Protein AF-A0A536RY30-F1 (afdb_monomer_lite)

Structure (mmCIF, N/CA/C/O backbone):
data_AF-A0A536RY30-F1
#
_entry.id   AF-A0A536RY30-F1
#
loop_
_atom_site.group_PDB
_atom_site.id
_atom_site.type_symbol
_atom_site.label_atom_id
_atom_site.label_alt_id
_atom_site.label_comp_id
_atom_site.label_asym_id
_atom_site.label_entity_id
_atom_site.label_seq_id
_atom_site.pdbx_PDB_ins_code
_atom_site.Cartn_x
_atom_site.Cartn_y
_atom_site.Cartn_z
_atom_site.occupancy
_atom_site.B_iso_or_equiv
_atom_site.auth_seq_id
_atom_site.auth_comp_id
_atom_site.auth_asym_id
_atom_site.auth_atom_id
_atom_site.pdbx_PDB_model_num
ATOM 1 N N . MET A 1 1 ? -38.103 5.927 -35.170 1.00 35.41 1 MET A N 1
ATOM 2 C CA . MET A 1 1 ? -36.719 5.495 -35.445 1.00 35.41 1 MET A CA 1
ATOM 3 C C . MET A 1 1 ? -35.811 6.484 -34.731 1.00 35.41 1 MET A C 1
ATOM 5 O O . MET A 1 1 ? -35.672 7.605 -35.192 1.00 35.41 1 MET A O 1
ATOM 9 N N . VAL A 1 2 ? -35.350 6.133 -33.531 1.00 27.03 2 VAL A N 1
ATOM 10 C CA . VAL A 1 2 ? -34.453 6.967 -32.712 1.00 27.03 2 VAL A CA 1
ATOM 11 C C . VAL A 1 2 ? -33.081 6.300 -32.791 1.00 27.03 2 VAL A C 1
ATOM 13 O O . VAL A 1 2 ? -33.026 5.091 -32.560 1.00 27.03 2 VAL A O 1
ATOM 16 N N . PRO A 1 3 ? -32.003 7.003 -33.173 1.00 28.59 3 PRO A N 1
ATOM 17 C CA . PRO A 1 3 ? -30.693 6.379 -33.248 1.00 28.59 3 PRO A CA 1
ATOM 18 C C . PRO A 1 3 ? -30.208 6.061 -31.830 1.00 28.59 3 PRO A C 1
ATOM 20 O O . PRO A 1 3 ? -30.266 6.905 -30.936 1.00 28.59 3 PRO A O 1
ATOM 23 N N . SER A 1 4 ? -29.758 4.825 -31.618 1.00 24.53 4 SER A N 1
ATOM 24 C CA . SER A 1 4 ? -29.080 4.420 -30.387 1.00 24.53 4 SER A CA 1
ATOM 25 C C . SER A 1 4 ? -27.751 5.178 -30.249 1.00 24.53 4 SER A C 1
ATOM 27 O O . SER A 1 4 ? -27.041 5.322 -31.247 1.00 24.53 4 SER A O 1
ATOM 29 N N . PRO A 1 5 ? -27.383 5.657 -29.047 1.00 23.05 5 PRO A N 1
ATOM 30 C CA . PRO A 1 5 ? -26.076 6.266 -28.825 1.00 23.05 5 PRO A CA 1
ATOM 31 C C . PRO A 1 5 ? -24.966 5.200 -28.908 1.00 23.05 5 PRO A C 1
ATOM 33 O O . PRO A 1 5 ? -25.238 4.014 -28.688 1.00 23.05 5 PRO A O 1
ATOM 36 N N . PRO A 1 6 ?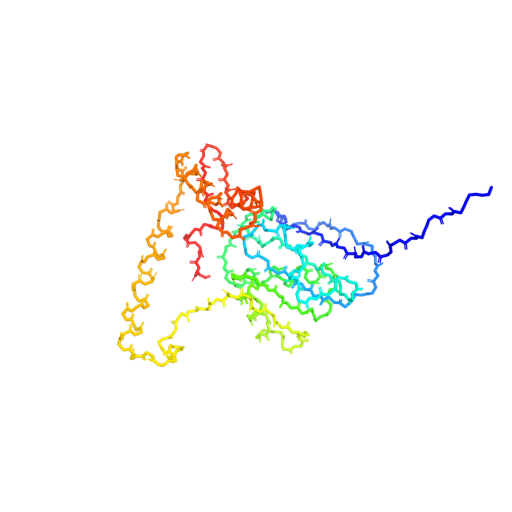 -23.718 5.586 -29.232 1.00 24.05 6 PRO A N 1
ATOM 37 C CA . PRO A 1 6 ? -22.626 4.637 -29.383 1.00 24.05 6 PRO A CA 1
ATOM 38 C C . PRO A 1 6 ? -22.264 4.010 -28.031 1.00 24.05 6 PRO A C 1
ATOM 40 O O . PRO A 1 6 ? -22.154 4.693 -27.013 1.00 24.05 6 PRO A O 1
ATOM 43 N N . LEU A 1 7 ? -22.061 2.693 -28.039 1.00 22.50 7 LEU A N 1
ATOM 44 C CA . LEU A 1 7 ? -21.487 1.936 -26.930 1.00 22.50 7 LEU A CA 1
ATOM 45 C C . LEU A 1 7 ? -20.057 2.432 -26.674 1.00 22.50 7 LEU A C 1
ATOM 47 O O . LEU A 1 7 ? -19.144 2.144 -27.446 1.00 22.50 7 LEU A O 1
ATOM 51 N N . CYS A 1 8 ? -19.864 3.178 -25.587 1.00 21.17 8 CYS A N 1
ATOM 52 C CA . CYS A 1 8 ? -18.539 3.523 -25.086 1.00 21.17 8 CYS A CA 1
ATOM 53 C C . CYS A 1 8 ? -17.937 2.283 -24.401 1.00 21.17 8 CYS A C 1
ATOM 55 O O . CYS A 1 8 ? -18.296 1.931 -23.277 1.00 21.17 8 CYS A O 1
ATOM 57 N N . LEU A 1 9 ? -17.066 1.577 -25.124 1.00 32.75 9 LEU A N 1
ATOM 58 C CA . LEU A 1 9 ? -16.216 0.502 -24.615 1.00 32.75 9 LEU A CA 1
ATOM 59 C C . LEU A 1 9 ? -15.082 1.120 -23.791 1.00 32.75 9 LEU A C 1
ATOM 61 O O . LEU A 1 9 ? -14.020 1.413 -24.331 1.00 32.75 9 LEU A O 1
ATOM 65 N N . THR A 1 10 ? -15.278 1.325 -22.491 1.00 30.08 10 THR A N 1
ATOM 66 C CA . THR A 1 10 ? -14.187 1.784 -21.622 1.00 30.08 10 THR A CA 1
ATOM 67 C C . THR A 1 10 ? -14.087 0.922 -20.367 1.00 30.08 10 THR A C 1
ATOM 69 O O . THR A 1 10 ? -14.939 0.983 -19.487 1.00 30.08 10 THR A O 1
ATOM 72 N N . THR A 1 11 ? -13.002 0.136 -20.337 1.00 36.28 11 THR A N 1
ATOM 73 C CA . THR A 1 11 ? -12.294 -0.431 -19.173 1.00 36.28 11 THR A CA 1
ATOM 74 C C . THR A 1 11 ? -12.998 -1.548 -18.384 1.00 36.28 11 THR A C 1
ATOM 76 O O . THR A 1 11 ? -13.874 -1.301 -17.559 1.00 36.28 11 THR A O 1
ATOM 79 N N . ARG A 1 12 ? -12.558 -2.805 -18.580 1.00 41.41 12 ARG A N 1
ATOM 80 C CA . ARG A 1 12 ? -12.881 -3.934 -17.683 1.00 41.41 12 ARG A CA 1
ATOM 81 C C . ARG A 1 12 ? -12.026 -3.827 -16.418 1.00 41.41 12 ARG A C 1
ATOM 83 O O . ARG A 1 12 ? -10.875 -4.245 -16.412 1.00 41.41 12 ARG A O 1
ATOM 90 N N . GLN A 1 13 ? -12.590 -3.238 -15.371 1.00 43.50 13 GLN A N 1
ATOM 91 C CA . GLN A 1 13 ? -11.981 -3.128 -14.048 1.00 43.50 13 GLN A CA 1
ATOM 92 C C . GLN A 1 13 ? -12.536 -4.228 -13.135 1.00 43.50 13 GLN A C 1
ATOM 94 O O . GLN A 1 13 ? -13.752 -4.348 -12.993 1.00 43.50 13 GLN A O 1
ATOM 99 N N . THR A 1 14 ? -11.657 -4.995 -12.482 1.00 45.16 14 THR A N 1
ATOM 100 C CA . THR A 1 14 ? -12.049 -6.022 -11.500 1.00 45.16 14 THR A CA 1
ATOM 101 C C . THR A 1 14 ? -11.438 -5.686 -10.140 1.00 45.16 14 THR A C 1
ATOM 103 O O . THR A 1 14 ? -10.233 -5.463 -10.040 1.00 45.16 14 THR A O 1
ATOM 106 N N . SER A 1 15 ? -12.264 -5.630 -9.090 1.00 39.41 15 SER A N 1
ATOM 107 C CA . SER A 1 15 ? -11.808 -5.500 -7.698 1.00 39.41 15 SER A CA 1
ATOM 108 C C . SER A 1 15 ? -11.987 -6.829 -6.973 1.00 39.41 15 SER A C 1
ATOM 110 O O . SER A 1 15 ? -13.075 -7.401 -7.027 1.00 39.41 15 SER A O 1
ATOM 112 N N . LEU A 1 16 ? -10.945 -7.282 -6.276 1.00 44.00 16 LEU A N 1
ATOM 113 C CA . LEU A 1 16 ? -10.949 -8.517 -5.489 1.00 44.00 16 LEU A CA 1
ATOM 114 C C . LEU A 1 16 ? -10.555 -8.252 -4.033 1.00 44.00 16 LEU A C 1
ATOM 116 O O . LEU A 1 16 ? -9.820 -7.309 -3.742 1.00 44.00 16 LEU A O 1
ATOM 120 N N . TRP A 1 17 ? -11.033 -9.118 -3.140 1.00 35.53 17 TRP A N 1
ATOM 121 C CA . TRP A 1 17 ? -10.727 -9.105 -1.709 1.00 35.53 17 TRP A CA 1
ATOM 122 C C . TRP A 1 17 ? -10.316 -10.515 -1.284 1.00 35.53 17 TRP A C 1
ATOM 124 O O . TRP A 1 17 ? -10.936 -11.484 -1.723 1.00 35.53 17 TRP A O 1
ATOM 134 N N . ILE A 1 18 ? -9.302 -10.630 -0.428 1.00 40.19 18 ILE A N 1
ATOM 135 C CA . ILE A 1 18 ? -8.854 -11.917 0.119 1.00 40.19 18 ILE A CA 1
ATOM 136 C C . ILE A 1 18 ? -9.691 -12.203 1.377 1.00 40.19 18 ILE A C 1
ATOM 138 O O . ILE A 1 18 ? -9.605 -11.417 2.320 1.00 40.19 18 ILE A O 1
ATOM 142 N N . PRO A 1 19 ? -10.540 -13.246 1.425 1.00 30.22 19 PRO A N 1
ATOM 143 C CA . PRO A 1 19 ? -11.371 -13.525 2.598 1.00 30.22 19 PRO A CA 1
ATOM 144 C C . PRO A 1 19 ? -10.546 -14.034 3.795 1.00 30.22 19 PRO A C 1
ATOM 146 O O . PRO A 1 19 ? -9.463 -14.585 3.632 1.00 30.22 19 PRO A O 1
ATOM 149 N N . THR A 1 20 ? -11.082 -13.861 5.009 1.00 34.62 20 THR A N 1
ATOM 150 C CA . THR A 1 20 ? -10.488 -14.303 6.291 1.00 34.62 20 THR A CA 1
ATOM 151 C C . THR A 1 20 ? -10.450 -15.821 6.480 1.00 34.62 20 THR A C 1
ATOM 153 O O . THR A 1 20 ? -9.712 -16.310 7.329 1.00 34.62 20 THR A O 1
ATOM 156 N N . GLU A 1 21 ? -11.238 -16.573 5.712 1.00 31.94 21 GLU A N 1
ATOM 157 C CA . GLU A 1 21 ? -11.270 -18.034 5.748 1.00 31.94 21 GLU A CA 1
ATOM 158 C C . GLU A 1 21 ? -10.766 -18.573 4.409 1.00 31.94 21 GLU A C 1
ATOM 160 O O . GLU A 1 21 ? -11.251 -18.181 3.347 1.00 31.94 21 GLU A O 1
ATOM 165 N N . TYR A 1 22 ? -9.782 -19.473 4.454 1.00 36.81 22 TYR A N 1
ATOM 166 C CA . TYR A 1 22 ? -9.249 -20.170 3.285 1.00 36.81 22 TYR A CA 1
ATOM 167 C C . TYR A 1 22 ? -10.306 -21.163 2.771 1.00 36.81 22 TYR A C 1
ATOM 169 O O . TYR A 1 22 ? -10.251 -22.359 3.040 1.00 36.81 22 TYR A O 1
ATOM 177 N N . SER A 1 23 ? -11.337 -20.667 2.091 1.00 25.06 23 SER A N 1
ATOM 178 C CA . SER A 1 23 ? -12.313 -21.493 1.383 1.00 25.06 23 SER A CA 1
ATOM 179 C C . SER A 1 23 ? -12.820 -20.781 0.121 1.00 25.06 23 SER A C 1
ATOM 181 O O . SER A 1 23 ? -13.522 -19.775 0.157 1.00 25.06 23 SER A O 1
ATOM 183 N N . SER A 1 24 ? -12.392 -21.324 -1.023 1.00 26.64 24 SER A N 1
ATOM 184 C CA . SER A 1 24 ? -12.917 -21.092 -2.381 1.00 26.64 24 SER A CA 1
ATOM 185 C C . SER A 1 24 ? -14.423 -21.436 -2.420 1.00 26.64 24 SER A C 1
ATOM 187 O O . SER A 1 24 ? -14.783 -22.409 -1.749 1.00 26.64 24 SER A O 1
ATOM 189 N N . PRO A 1 25 ? -15.314 -20.727 -3.165 1.00 32.22 25 PRO A N 1
ATOM 190 C CA . PRO A 1 25 ? -15.135 -20.419 -4.594 1.00 32.22 25 PRO A CA 1
ATOM 191 C C . PRO A 1 25 ? -15.653 -19.049 -5.091 1.00 32.22 25 PRO A C 1
ATOM 193 O O . PRO A 1 25 ? -16.713 -18.578 -4.688 1.00 32.22 25 PRO A O 1
ATOM 196 N N . TYR A 1 26 ? -14.979 -18.452 -6.083 1.00 33.78 26 TYR A N 1
ATOM 197 C CA . TYR A 1 26 ? -15.526 -17.327 -6.861 1.00 33.78 26 TYR A CA 1
ATOM 198 C C . TYR A 1 26 ? -15.517 -17.631 -8.366 1.00 33.78 26 TYR A C 1
ATOM 200 O O . TYR A 1 26 ? -14.593 -18.248 -8.890 1.00 33.78 26 TYR A O 1
ATOM 208 N N . THR A 1 27 ? -16.608 -17.244 -9.034 1.00 22.94 27 THR A N 1
ATOM 209 C CA . THR A 1 27 ? -16.957 -17.591 -10.423 1.00 22.94 27 THR A CA 1
ATOM 210 C C . THR A 1 27 ? -16.453 -16.521 -11.396 1.00 22.94 27 THR A C 1
ATOM 212 O O . THR A 1 27 ? -16.649 -15.331 -11.157 1.00 22.94 27 THR A O 1
ATOM 215 N N . THR A 1 28 ? -15.842 -16.935 -12.508 1.00 28.72 28 THR A N 1
ATOM 216 C CA . THR A 1 28 ? -15.343 -16.060 -13.581 1.00 28.72 28 THR A CA 1
ATOM 217 C C . THR A 1 28 ? -16.325 -15.954 -14.753 1.00 28.72 28 THR A C 1
ATOM 219 O O . THR A 1 28 ? -17.087 -16.872 -15.046 1.00 28.72 28 THR A O 1
ATOM 222 N N . SER A 1 29 ? -16.261 -14.836 -15.482 1.00 22.34 29 SER A N 1
ATOM 223 C CA . SER A 1 29 ? -16.743 -14.731 -16.864 1.00 22.34 29 SER A CA 1
ATOM 224 C C . SER A 1 29 ? -15.561 -14.349 -17.755 1.00 22.34 29 SER A C 1
ATOM 226 O O . SER A 1 29 ? -14.979 -13.273 -17.611 1.00 22.34 29 SER A O 1
ATOM 228 N N . ALA A 1 30 ? -15.221 -15.257 -18.667 1.00 27.12 30 ALA A N 1
ATOM 229 C CA . ALA A 1 30 ? -14.035 -15.254 -19.511 1.00 27.12 30 ALA A CA 1
ATOM 230 C C . ALA A 1 30 ? -13.936 -14.071 -20.496 1.00 27.12 30 ALA A C 1
ATOM 232 O O . ALA A 1 30 ? -14.909 -13.674 -21.135 1.00 27.12 30 ALA A O 1
ATOM 233 N N . ALA A 1 31 ? -12.713 -13.583 -20.705 1.00 22.88 31 ALA A N 1
ATOM 234 C CA . ALA A 1 31 ? -12.200 -13.135 -22.002 1.00 22.88 31 ALA A CA 1
ATOM 235 C C . ALA A 1 31 ? -10.670 -13.097 -21.913 1.00 22.88 31 ALA A C 1
ATOM 237 O O . ALA A 1 31 ? -10.153 -12.643 -20.907 1.00 22.88 31 ALA A O 1
ATOM 238 N N . ARG A 1 32 ? -9.967 -13.598 -22.937 1.00 25.69 32 ARG A N 1
ATOM 239 C CA . ARG A 1 32 ? -8.497 -13.726 -23.023 1.00 25.69 32 ARG A CA 1
ATOM 240 C C . ARG A 1 32 ? -7.778 -12.449 -22.547 1.00 25.69 32 ARG A C 1
ATOM 242 O O . ARG A 1 32 ? -8.081 -11.365 -23.035 1.00 25.69 32 ARG A O 1
ATOM 249 N N . VAL A 1 33 ? -6.848 -12.600 -21.600 1.00 27.53 33 VAL A N 1
ATOM 250 C CA . VAL A 1 33 ? -6.280 -11.511 -20.787 1.00 27.53 33 VAL A CA 1
ATOM 251 C C . VAL A 1 33 ? -4.765 -11.406 -20.968 1.00 27.53 33 VAL A C 1
ATOM 253 O O . VAL A 1 33 ? -4.049 -12.389 -20.801 1.00 27.53 33 VAL A O 1
ATOM 256 N N . GLN A 1 34 ? -4.274 -10.189 -21.204 1.00 24.11 34 GLN A N 1
ATOM 257 C CA . GLN A 1 34 ? -2.889 -9.790 -20.952 1.00 24.11 34 GLN A CA 1
ATOM 258 C C . GLN A 1 34 ? -2.930 -8.797 -19.779 1.00 24.11 34 GLN A C 1
ATOM 260 O O . GLN A 1 34 ? -3.608 -7.772 -19.864 1.00 24.11 34 GLN A O 1
ATOM 265 N N . ALA A 1 35 ? -2.334 -9.168 -18.642 1.00 27.92 35 ALA A N 1
ATOM 266 C CA . ALA A 1 35 ? -2.616 -8.540 -17.350 1.00 27.92 35 ALA A CA 1
ATOM 267 C C . ALA A 1 35 ? -1.460 -7.727 -16.773 1.00 27.92 35 ALA A C 1
ATOM 269 O O . ALA A 1 35 ? -0.299 -8.136 -16.833 1.00 27.92 35 ALA A O 1
ATOM 270 N N . SER A 1 36 ? -1.836 -6.626 -16.127 1.00 27.00 36 SER A N 1
ATOM 271 C CA . SER A 1 36 ? -0.984 -5.836 -15.245 1.00 27.00 36 SER A CA 1
ATOM 272 C C . SER A 1 36 ? -1.684 -5.744 -13.886 1.00 27.00 36 SER A C 1
ATOM 274 O O . SER A 1 36 ? -2.798 -5.223 -13.796 1.00 27.00 36 SER A O 1
ATOM 276 N N . SER A 1 37 ? -1.068 -6.264 -12.827 1.00 27.78 37 SER A N 1
ATOM 277 C CA . SER A 1 37 ? -1.611 -6.223 -11.465 1.00 27.78 37 SER A CA 1
ATOM 278 C C . SER A 1 37 ? -0.995 -5.067 -10.680 1.00 27.78 37 SER A C 1
ATOM 280 O O . SER A 1 37 ? 0.223 -4.898 -10.657 1.00 27.78 37 SER A O 1
ATOM 282 N N . PHE A 1 38 ? -1.840 -4.274 -10.024 1.00 29.33 38 PHE A N 1
ATOM 283 C CA . PHE A 1 38 ? -1.461 -3.164 -9.157 1.00 29.33 38 PHE A CA 1
ATOM 284 C C . PHE A 1 38 ? -1.645 -3.550 -7.688 1.00 29.33 38 PHE A C 1
ATOM 286 O O . PHE A 1 38 ? -2.732 -3.937 -7.262 1.00 29.33 38 PHE A O 1
ATOM 293 N N . CYS A 1 39 ? -0.579 -3.400 -6.912 1.00 29.27 39 CYS A N 1
ATOM 294 C CA . CYS A 1 39 ? -0.516 -3.665 -5.488 1.00 29.27 39 CYS A CA 1
ATOM 295 C C . CYS A 1 39 ? -0.382 -2.320 -4.759 1.00 29.27 39 CYS A C 1
ATOM 297 O O . CYS A 1 39 ? 0.656 -1.658 -4.825 1.00 29.27 39 CYS A O 1
ATOM 299 N N . THR A 1 40 ? -1.446 -1.855 -4.106 1.00 37.97 40 THR A N 1
ATOM 300 C CA . THR A 1 40 ? -1.406 -0.634 -3.286 1.00 37.97 40 THR A CA 1
ATOM 301 C C . THR A 1 40 ? -1.207 -0.988 -1.824 1.00 37.97 40 THR A C 1
ATOM 303 O O . THR A 1 40 ? -2.062 -1.611 -1.200 1.00 37.97 40 THR A O 1
ATOM 306 N N . ALA A 1 41 ? -0.104 -0.513 -1.252 1.00 30.38 41 ALA A N 1
ATOM 307 C CA . ALA A 1 41 ? -0.032 -0.284 0.179 1.00 30.38 41 ALA A CA 1
ATOM 308 C C . ALA A 1 41 ? -0.803 0.999 0.504 1.00 30.38 41 ALA A C 1
ATOM 310 O O . ALA A 1 41 ? -0.604 2.012 -0.166 1.00 30.38 41 ALA A O 1
ATOM 311 N N . TRP A 1 42 ? -1.658 0.926 1.528 1.00 26.97 42 TRP A N 1
ATOM 312 C CA . TRP A 1 42 ? -2.647 1.934 1.938 1.00 26.97 42 TRP A CA 1
ATOM 313 C C . TRP A 1 42 ? -3.856 2.072 0.998 1.00 26.97 42 TRP A C 1
ATOM 315 O O . TRP A 1 42 ? -3.901 2.945 0.143 1.00 26.97 42 TRP A O 1
ATOM 325 N N . GLY A 1 43 ? -4.849 1.199 1.211 1.00 29.02 43 GLY A N 1
ATOM 326 C CA . GLY A 1 43 ? -6.302 1.409 1.066 1.00 29.02 43 GLY A CA 1
ATOM 327 C C . GLY A 1 43 ? -6.863 2.362 0.002 1.00 29.02 43 GLY A C 1
ATOM 328 O O . GLY A 1 43 ? -7.882 2.995 0.265 1.00 29.02 43 GLY A O 1
ATOM 329 N N . ALA A 1 44 ? -6.270 2.479 -1.183 1.00 32.34 44 ALA A N 1
ATOM 330 C CA . ALA A 1 44 ? -6.666 3.486 -2.157 1.00 32.34 44 ALA A CA 1
ATOM 331 C C . ALA A 1 44 ? -7.369 2.869 -3.373 1.00 32.34 44 ALA A C 1
ATOM 333 O O . ALA A 1 44 ? -6.765 2.594 -4.406 1.00 32.34 44 ALA A O 1
ATOM 334 N N . ARG A 1 45 ? -8.706 2.815 -3.306 1.00 34.97 45 ARG A N 1
ATOM 335 C CA . ARG A 1 45 ? -9.570 2.812 -4.505 1.00 34.97 45 ARG A CA 1
ATOM 336 C C . ARG A 1 45 ? -9.362 4.054 -5.394 1.00 34.97 45 ARG A C 1
ATOM 338 O O . ARG A 1 45 ? -9.880 4.092 -6.502 1.00 34.97 45 ARG A O 1
ATOM 345 N N . SER A 1 46 ? -8.638 5.071 -4.924 1.00 36.44 46 SER A N 1
ATOM 346 C CA . SER A 1 46 ? -8.622 6.419 -5.499 1.00 36.44 46 SER A CA 1
ATOM 347 C C . SER A 1 46 ? -7.676 6.651 -6.675 1.00 36.44 46 SER A C 1
ATOM 349 O O . SER A 1 46 ? -7.716 7.738 -7.241 1.00 36.44 46 SER A O 1
ATOM 351 N N . TRP A 1 47 ? -6.825 5.689 -7.040 1.00 36.78 47 TRP A N 1
ATOM 352 C CA . TRP A 1 47 ? -5.925 5.839 -8.197 1.00 36.78 47 TRP A CA 1
ATOM 353 C C . TRP A 1 47 ? -6.497 5.251 -9.488 1.00 36.78 47 TRP A C 1
ATOM 355 O O . TRP A 1 47 ? -6.049 5.579 -10.585 1.00 36.78 47 TRP A O 1
ATOM 365 N N . ILE A 1 48 ? -7.521 4.402 -9.382 1.00 40.47 48 ILE A N 1
ATOM 366 C CA . ILE A 1 48 ? -8.185 3.812 -10.543 1.00 40.47 48 ILE A CA 1
ATOM 367 C C . ILE A 1 48 ? -9.222 4.824 -11.035 1.00 40.47 48 ILE A C 1
ATOM 369 O O . ILE A 1 48 ? -10.380 4.800 -10.629 1.00 40.47 48 ILE A O 1
ATOM 373 N N . GLY A 1 49 ? -8.749 5.784 -11.831 1.00 35.38 49 GLY A N 1
ATOM 374 C CA . GLY A 1 49 ? -9.534 6.909 -12.348 1.00 35.38 49 GLY A CA 1
ATOM 375 C C . GLY A 1 49 ? -8.802 8.254 -12.325 1.00 35.38 49 GLY A C 1
ATOM 376 O O . GLY A 1 49 ? -9.264 9.200 -12.958 1.00 35.38 49 GLY A O 1
ATOM 377 N N . SER A 1 50 ? -7.656 8.359 -11.646 1.00 38.69 50 SER A N 1
ATOM 378 C CA . SER A 1 50 ? -6.793 9.537 -11.736 1.00 38.69 50 SER A CA 1
ATOM 379 C C . SER A 1 50 ? -5.884 9.431 -12.962 1.00 38.69 50 SER A C 1
ATOM 381 O O . SER A 1 50 ? -5.369 8.362 -13.287 1.00 38.69 50 SER A O 1
ATOM 383 N N . SER A 1 51 ? -5.641 10.556 -13.634 1.00 35.28 51 SER A N 1
ATOM 384 C CA . SER A 1 51 ? -4.775 10.713 -14.819 1.00 35.28 51 SER A CA 1
ATOM 385 C C . SER A 1 51 ? -3.283 10.410 -14.580 1.00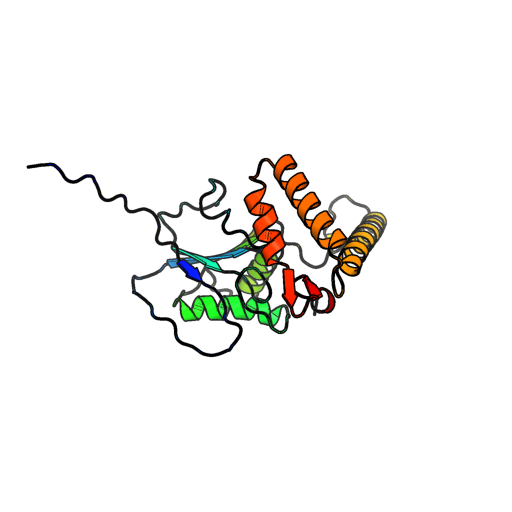 35.28 51 SER A C 1
ATOM 387 O O . SER A 1 51 ? -2.427 10.847 -15.340 1.00 35.28 51 SER A O 1
ATOM 389 N N . SER A 1 52 ? -2.961 9.714 -13.493 1.00 41.81 52 SER A N 1
ATOM 390 C CA . SER A 1 52 ? -1.622 9.447 -12.976 1.00 41.81 52 SER A CA 1
ATOM 391 C C . SER A 1 52 ? -1.196 7.982 -13.117 1.00 41.81 52 SER A C 1
ATOM 393 O O . SER A 1 52 ? -0.092 7.628 -12.704 1.00 41.81 52 SER A O 1
ATOM 395 N N . LEU A 1 53 ? -2.038 7.122 -13.704 1.00 46.38 53 LEU A N 1
ATOM 396 C CA . LEU A 1 53 ? -1.600 5.801 -14.147 1.00 46.38 53 LEU A CA 1
ATOM 397 C C . LEU A 1 53 ? -0.600 5.969 -15.305 1.00 46.38 53 LEU A C 1
ATOM 399 O O . LEU A 1 53 ? -0.909 6.675 -16.264 1.00 46.38 53 LEU A O 1
ATOM 403 N N . PRO A 1 54 ? 0.558 5.286 -15.287 1.00 43.53 54 PRO A N 1
ATOM 404 C CA . PRO A 1 54 ? 1.487 5.299 -16.419 1.00 43.53 54 PRO A CA 1
ATOM 405 C C . PRO A 1 54 ? 0.941 4.566 -17.659 1.00 43.53 54 PRO A C 1
ATOM 407 O O . PRO A 1 54 ? 1.619 4.513 -18.683 1.00 43.53 54 PRO A O 1
ATOM 410 N N . PHE A 1 55 ? -0.272 4.002 -17.586 1.00 48.44 55 PHE A N 1
ATOM 411 C CA . PHE A 1 55 ? -0.876 3.200 -18.645 1.00 48.44 55 PHE A CA 1
ATOM 412 C C . PHE A 1 55 ? -2.333 3.592 -18.892 1.00 48.44 55 PHE A C 1
ATOM 414 O O . PHE A 1 55 ? -3.104 3.804 -17.954 1.00 48.44 55 PHE A O 1
ATOM 421 N N . SER A 1 56 ? -2.714 3.633 -20.171 1.00 44.53 56 SER A N 1
ATOM 422 C CA . SER A 1 56 ? -4.106 3.785 -20.586 1.00 44.53 56 SER A CA 1
ATOM 423 C C . SER A 1 56 ? -4.883 2.504 -20.252 1.00 44.53 56 SER A C 1
ATOM 425 O O . SER A 1 56 ? -4.491 1.420 -20.704 1.00 44.53 56 SER A O 1
ATOM 427 N N . PRO A 1 57 ? -5.998 2.583 -19.503 1.00 49.56 57 PRO A N 1
ATOM 428 C CA . PRO A 1 57 ? -6.794 1.410 -19.150 1.00 49.56 57 PRO A CA 1
ATOM 429 C C . PRO A 1 57 ? -7.563 0.802 -20.345 1.00 49.56 57 PRO A C 1
ATOM 431 O O . PRO A 1 57 ? -8.240 -0.211 -20.183 1.00 49.56 57 PRO A O 1
ATOM 434 N N . GLY A 1 58 ? -7.457 1.387 -21.547 1.00 52.03 58 GLY A N 1
ATOM 435 C CA . GLY A 1 58 ? -7.980 0.810 -22.791 1.00 52.03 58 GLY A CA 1
ATOM 436 C C . GLY A 1 58 ? -7.170 -0.378 -23.331 1.00 52.03 58 GLY A C 1
ATOM 437 O O . GLY A 1 58 ? -7.752 -1.245 -23.976 1.00 52.03 58 GLY A O 1
ATOM 438 N N . ASP A 1 59 ? -5.873 -0.458 -23.009 1.00 65.19 59 ASP A N 1
ATOM 439 C CA . ASP A 1 59 ? -4.949 -1.448 -23.595 1.00 65.19 59 ASP A CA 1
ATOM 440 C C . ASP A 1 59 ? -4.521 -2.553 -22.614 1.00 65.19 59 ASP A C 1
ATOM 442 O O . ASP A 1 59 ? -3.874 -3.525 -23.002 1.00 65.19 59 ASP A O 1
ATOM 446 N N . HIS A 1 60 ? -4.874 -2.419 -21.333 1.00 66.81 60 HIS A N 1
ATOM 447 C CA . HIS A 1 60 ? -4.409 -3.305 -20.265 1.00 66.81 60 HIS A CA 1
ATOM 448 C C . HIS A 1 60 ? -5.577 -3.794 -19.410 1.00 66.81 60 HIS A C 1
ATOM 450 O O . HIS A 1 60 ? -6.432 -3.007 -19.002 1.00 66.81 60 HIS A O 1
ATOM 456 N N . HIS A 1 61 ? -5.586 -5.087 -19.070 1.00 72.62 61 HIS A N 1
ATOM 457 C CA . HIS A 1 61 ? -6.460 -5.581 -18.010 1.00 72.62 61 HIS A CA 1
ATOM 458 C C . HIS A 1 61 ? -5.813 -5.285 -16.657 1.00 72.62 61 HIS A C 1
ATOM 460 O O . HIS A 1 61 ? -4.820 -5.913 -16.281 1.00 72.62 61 HIS A O 1
ATOM 466 N N . VAL A 1 62 ? -6.373 -4.299 -15.957 1.00 76.25 62 VAL A N 1
ATOM 467 C CA . VAL A 1 62 ? -5.865 -3.825 -14.670 1.00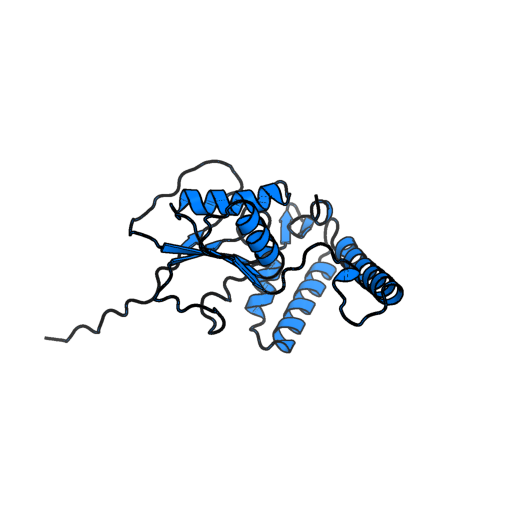 76.25 62 VAL A CA 1
ATOM 468 C C . VAL A 1 62 ? -6.602 -4.518 -13.533 1.00 76.25 62 VAL A C 1
ATOM 470 O O . VAL A 1 62 ? -7.822 -4.397 -13.395 1.00 76.25 62 VAL A O 1
ATOM 473 N N . VAL A 1 63 ? -5.835 -5.207 -12.691 1.00 79.56 63 VAL A N 1
ATOM 474 C CA . VAL A 1 63 ? -6.325 -5.840 -11.464 1.00 79.56 63 VAL A CA 1
ATOM 475 C C . VAL A 1 63 ? -5.785 -5.068 -10.274 1.00 79.56 63 VAL A C 1
ATOM 477 O O . VAL A 1 63 ? -4.577 -4.876 -10.163 1.00 79.56 63 VAL A O 1
ATOM 480 N N . ALA A 1 64 ? -6.672 -4.653 -9.374 1.00 79.69 64 ALA A N 1
ATOM 481 C CA . ALA A 1 64 ? -6.292 -4.053 -8.104 1.00 79.69 64 ALA A CA 1
ATOM 482 C C . ALA A 1 64 ? -6.976 -4.794 -6.959 1.00 79.69 64 ALA A C 1
ATOM 484 O O . ALA A 1 64 ? -8.170 -5.108 -7.024 1.00 79.69 64 ALA A O 1
ATOM 485 N N . PHE A 1 65 ? -6.208 -5.055 -5.912 1.00 77.69 65 PHE A N 1
ATOM 486 C CA . PHE A 1 65 ? -6.666 -5.772 -4.735 1.00 77.69 65 PHE A CA 1
ATOM 487 C C . PHE A 1 65 ? -6.008 -5.195 -3.486 1.00 77.69 65 PHE A C 1
ATOM 489 O O . PHE A 1 65 ? -4.917 -4.621 -3.542 1.00 77.69 65 PHE A O 1
ATOM 496 N N . ASP A 1 66 ? -6.693 -5.346 -2.357 1.00 80.38 66 ASP A N 1
ATOM 497 C CA . ASP A 1 66 ? -6.115 -5.031 -1.059 1.00 80.38 66 ASP A CA 1
ATOM 498 C C . ASP A 1 66 ? -5.261 -6.218 -0.596 1.00 80.38 66 ASP A C 1
ATOM 500 O O . ASP A 1 66 ? -5.697 -7.370 -0.662 1.00 80.38 66 ASP A O 1
ATOM 504 N N . LEU A 1 67 ? -4.051 -5.953 -0.107 1.00 82.81 67 LEU A N 1
ATOM 505 C CA . LEU A 1 67 ? -3.207 -6.979 0.512 1.00 82.81 67 LEU A CA 1
ATOM 506 C C . LEU A 1 67 ? -3.858 -7.541 1.779 1.00 82.81 67 LEU A C 1
ATOM 508 O O . LEU A 1 67 ? -4.653 -6.850 2.424 1.00 82.81 67 LEU A O 1
ATOM 512 N N . ARG A 1 68 ? -3.468 -8.753 2.200 1.00 86.06 68 ARG A N 1
ATOM 513 C CA . ARG A 1 68 ? -3.819 -9.243 3.543 1.00 86.06 68 ARG A CA 1
ATOM 514 C C . ARG A 1 68 ? -3.506 -8.186 4.604 1.00 86.06 68 ARG A C 1
ATOM 516 O O . ARG A 1 68 ? -2.537 -7.430 4.478 1.00 86.06 68 ARG A O 1
ATOM 523 N N . CYS A 1 69 ? -4.333 -8.119 5.640 1.00 82.94 69 CYS A N 1
ATOM 524 C CA . CYS A 1 69 ? -4.236 -7.127 6.712 1.00 82.94 69 CYS A CA 1
ATOM 525 C C . CYS A 1 69 ? -4.347 -5.662 6.246 1.00 82.94 69 CYS A C 1
ATOM 527 O O . CYS A 1 69 ? -3.961 -4.758 6.982 1.00 82.94 69 CYS A O 1
ATOM 529 N N . HIS A 1 70 ? -4.859 -5.402 5.042 1.00 81.69 70 HIS A N 1
ATOM 530 C CA . HIS A 1 70 ? -5.097 -4.056 4.532 1.00 81.69 70 HIS A CA 1
ATOM 531 C C . HIS A 1 70 ? -6.501 -3.953 3.950 1.00 81.69 70 HIS A C 1
ATOM 533 O O . HIS A 1 70 ? -7.071 -4.930 3.461 1.00 81.69 70 HIS A O 1
ATOM 539 N N . GLY A 1 71 ? -7.048 -2.736 3.951 1.00 79.31 71 GLY A N 1
ATOM 540 C CA . GLY A 1 71 ? -8.252 -2.459 3.185 1.00 79.31 71 GLY A CA 1
ATOM 541 C C . GLY A 1 71 ? -9.434 -3.333 3.619 1.00 79.31 71 GLY A C 1
ATOM 542 O O . GLY A 1 71 ? -9.732 -3.451 4.809 1.00 79.31 71 GLY A O 1
ATOM 543 N N . ARG A 1 72 ? -10.100 -3.961 2.649 1.00 80.25 72 ARG A N 1
ATOM 544 C CA . ARG A 1 72 ? -11.186 -4.927 2.883 1.00 80.25 72 ARG A CA 1
ATOM 545 C C . ARG A 1 72 ? -10.748 -6.388 2.802 1.00 80.25 72 ARG A C 1
ATOM 547 O O . ARG A 1 72 ? -11.591 -7.264 2.969 1.00 80.25 72 ARG A O 1
ATOM 554 N N . SER A 1 73 ? -9.475 -6.655 2.534 1.00 81.81 73 SER A N 1
ATOM 555 C CA . SER A 1 73 ? -8.945 -8.011 2.650 1.00 81.81 73 SER A CA 1
ATOM 556 C C . SER A 1 73 ? -8.865 -8.412 4.120 1.00 81.81 73 SER A C 1
ATOM 558 O O . SER A 1 73 ? -8.753 -7.566 5.012 1.00 81.81 73 SER A O 1
ATOM 560 N N . GLY A 1 74 ? -8.979 -9.709 4.373 1.00 80.62 74 GLY A N 1
ATOM 561 C CA . GLY A 1 74 ? -9.004 -10.299 5.698 1.00 80.62 74 GLY A CA 1
ATOM 562 C C . GLY A 1 74 ? -7.702 -10.113 6.468 1.00 80.62 74 GLY A C 1
ATOM 563 O O . GLY A 1 74 ? -6.659 -9.755 5.916 1.00 80.62 74 GLY A O 1
ATOM 564 N N . ASP A 1 75 ? -7.785 -10.345 7.773 1.00 78.88 75 ASP A N 1
ATOM 565 C CA . ASP A 1 75 ? -6.614 -10.463 8.636 1.00 78.88 75 ASP A CA 1
ATOM 566 C C . ASP A 1 75 ? -5.961 -11.840 8.511 1.00 78.88 75 ASP A C 1
ATOM 568 O O . ASP A 1 75 ? -6.595 -12.821 8.126 1.00 78.88 75 ASP A O 1
ATOM 572 N N . GLY A 1 76 ? -4.685 -11.910 8.879 1.00 80.12 76 GLY A N 1
ATOM 573 C CA . GLY A 1 76 ? -3.914 -13.143 8.897 1.00 80.12 76 GLY A CA 1
ATOM 574 C C . GLY A 1 76 ? -2.489 -12.914 9.397 1.00 80.12 76 GLY A C 1
ATOM 575 O O . GLY A 1 76 ? -2.114 -11.781 9.720 1.00 80.12 76 GLY A O 1
ATOM 576 N N . PRO A 1 77 ? -1.671 -13.976 9.473 1.00 82.62 77 PRO A N 1
ATOM 577 C CA . PRO A 1 77 ? -0.244 -13.818 9.699 1.00 82.62 77 PRO A CA 1
ATOM 578 C C . PRO A 1 77 ? 0.371 -12.957 8.589 1.00 82.62 77 PRO A C 1
ATOM 580 O O . PRO A 1 77 ? 0.034 -13.084 7.406 1.00 82.62 77 PRO A O 1
ATOM 583 N N . TRP A 1 78 ? 1.270 -12.064 9.000 1.00 82.38 78 TRP A N 1
ATOM 584 C CA . TRP A 1 78 ? 2.020 -11.199 8.102 1.00 82.38 78 TRP A CA 1
ATOM 585 C C . TRP A 1 78 ? 3.477 -11.648 8.047 1.00 82.38 78 TRP A C 1
ATOM 587 O O . TRP A 1 78 ? 4.163 -11.667 9.070 1.00 82.38 78 TRP A O 1
ATOM 597 N N . SER A 1 79 ? 3.938 -11.956 6.841 1.00 86.94 79 SER A N 1
ATOM 598 C CA . SER A 1 79 ? 5.346 -12.043 6.471 1.00 86.94 79 SER A CA 1
ATOM 599 C C . SER A 1 79 ? 5.508 -11.529 5.041 1.00 86.94 79 SER A C 1
ATOM 601 O O . SER A 1 79 ? 4.531 -11.403 4.295 1.00 86.94 79 SER A O 1
ATOM 603 N N . TRP A 1 80 ? 6.737 -11.225 4.632 1.00 87.38 80 TRP A N 1
ATOM 604 C CA . TRP A 1 80 ? 7.006 -10.839 3.242 1.00 87.38 80 TRP A CA 1
ATOM 605 C C . TRP A 1 80 ? 6.629 -11.933 2.237 1.00 87.38 80 TRP A C 1
ATOM 607 O O . TRP A 1 80 ? 6.021 -11.630 1.212 1.00 87.38 80 TRP A O 1
ATOM 617 N N . ALA A 1 81 ? 6.947 -13.192 2.552 1.00 90.50 81 ALA A N 1
ATOM 618 C CA . ALA A 1 81 ? 6.633 -14.341 1.703 1.00 90.50 81 ALA A CA 1
ATOM 619 C C . ALA A 1 81 ? 5.119 -14.542 1.566 1.00 90.50 81 ALA A C 1
ATOM 621 O O . ALA A 1 81 ? 4.613 -14.782 0.477 1.00 90.50 81 ALA A O 1
ATOM 622 N N . ASP A 1 82 ? 4.397 -14.372 2.667 1.00 90.50 82 ASP A N 1
ATOM 623 C CA . ASP A 1 82 ? 2.941 -14.406 2.721 1.00 90.50 82 ASP A CA 1
ATOM 624 C C . ASP A 1 82 ? 2.291 -13.327 1.844 1.00 90.50 82 ASP A C 1
ATOM 626 O O . ASP A 1 82 ? 1.443 -13.618 1.001 1.00 90.50 82 ASP A O 1
ATOM 630 N N . ALA A 1 83 ? 2.715 -12.073 2.015 1.00 88.19 83 ALA A N 1
ATOM 631 C CA . ALA A 1 83 ? 2.200 -10.953 1.236 1.00 88.19 83 ALA A CA 1
ATOM 632 C C . ALA A 1 83 ? 2.521 -11.090 -0.261 1.00 88.19 83 ALA A C 1
ATOM 634 O O . ALA A 1 83 ? 1.712 -10.709 -1.105 1.00 88.19 83 ALA A O 1
ATOM 635 N N . LEU A 1 84 ? 3.690 -11.643 -0.600 1.00 90.94 84 LEU A N 1
ATOM 636 C CA . LEU A 1 84 ? 4.056 -11.947 -1.981 1.00 90.94 84 LEU A CA 1
ATOM 637 C C . LEU A 1 84 ? 3.241 -13.124 -2.536 1.00 90.94 84 LEU A C 1
ATOM 639 O O . LEU A 1 84 ? 2.789 -13.073 -3.678 1.00 90.94 84 LEU A O 1
ATOM 643 N N . GLY A 1 85 ? 2.986 -14.143 -1.714 1.00 91.31 85 GLY A N 1
ATOM 644 C CA . GLY A 1 85 ? 2.139 -15.286 -2.049 1.00 91.31 85 GLY A CA 1
ATOM 645 C C . GLY A 1 85 ? 0.709 -14.881 -2.404 1.00 91.31 85 GLY A C 1
ATOM 646 O O . GLY A 1 85 ? 0.142 -15.431 -3.344 1.00 91.31 85 GLY A O 1
ATOM 647 N N . ASP A 1 86 ? 0.151 -13.860 -1.745 1.00 88.69 86 ASP A N 1
ATOM 648 C CA . ASP A 1 86 ? -1.163 -13.305 -2.102 1.00 88.69 86 ASP A CA 1
ATOM 649 C C . ASP A 1 86 ? -1.214 -12.783 -3.542 1.00 88.69 86 ASP A C 1
ATOM 651 O O . ASP A 1 86 ? -2.226 -12.952 -4.223 1.00 88.69 86 ASP A O 1
ATOM 655 N N . VAL A 1 87 ? -0.123 -12.178 -4.028 1.00 88.06 87 VAL A N 1
ATOM 656 C CA . VAL A 1 87 ? -0.015 -11.735 -5.428 1.00 88.06 87 VAL A CA 1
ATOM 657 C C . VAL A 1 87 ? -0.150 -12.937 -6.364 1.00 88.06 87 VAL A C 1
ATOM 659 O O . VAL A 1 87 ? -0.881 -12.867 -7.354 1.00 88.06 87 VAL A O 1
ATOM 662 N N . GLY A 1 88 ? 0.500 -14.052 -6.018 1.00 87.88 88 GLY A N 1
ATOM 663 C CA . GLY A 1 88 ? 0.421 -15.314 -6.752 1.00 87.88 88 GLY A CA 1
ATOM 664 C C . GLY A 1 88 ? -0.980 -15.919 -6.740 1.00 87.88 88 GLY A C 1
ATOM 665 O O . GLY A 1 88 ? -1.500 -16.256 -7.799 1.00 87.88 88 GLY A O 1
ATOM 666 N N . VAL A 1 89 ? -1.636 -15.965 -5.576 1.00 89.88 89 VAL A N 1
ATOM 667 C CA . VAL A 1 89 ? -3.018 -16.459 -5.437 1.00 89.88 89 VAL A CA 1
ATOM 668 C C . VAL A 1 89 ? -3.986 -15.641 -6.293 1.00 89.88 89 VAL A C 1
ATOM 670 O O . VAL A 1 89 ? -4.835 -16.205 -6.982 1.00 89.88 89 VAL A O 1
ATOM 673 N N . VAL A 1 90 ? -3.855 -14.311 -6.297 1.00 86.75 90 VAL A N 1
ATOM 674 C CA . VAL A 1 90 ? -4.682 -13.438 -7.144 1.00 86.75 90 VAL A CA 1
ATOM 675 C C . VAL A 1 90 ? -4.403 -13.683 -8.627 1.00 86.75 90 VAL A C 1
ATOM 677 O O . VAL A 1 90 ? -5.347 -13.768 -9.418 1.00 86.75 90 VAL A O 1
ATOM 680 N N . ALA A 1 91 ? -3.131 -13.812 -9.014 1.00 86.56 91 ALA A N 1
ATOM 681 C CA . ALA A 1 91 ? -2.745 -14.093 -10.391 1.00 86.56 91 ALA A CA 1
ATOM 682 C C . ALA A 1 91 ? -3.297 -15.441 -10.874 1.00 86.56 91 ALA A C 1
ATOM 684 O O . ALA A 1 91 ? -3.901 -15.498 -11.943 1.00 86.56 91 ALA A O 1
ATOM 685 N N . GLU A 1 92 ? -3.166 -16.498 -10.075 1.00 87.69 92 GLU A N 1
ATOM 686 C CA . GLU A 1 92 ? -3.699 -17.827 -10.376 1.00 87.69 92 GLU A CA 1
ATOM 687 C C . GLU A 1 92 ? -5.226 -17.806 -10.489 1.00 87.69 92 GLU A C 1
ATOM 689 O O . GLU A 1 92 ? -5.783 -18.260 -11.491 1.00 87.69 92 GLU A O 1
ATOM 694 N N . HIS A 1 93 ? -5.909 -17.215 -9.504 1.00 84.94 93 HIS A N 1
ATOM 695 C CA . HIS A 1 93 ? -7.368 -17.154 -9.464 1.00 84.94 93 HIS A CA 1
ATOM 696 C C . HIS A 1 93 ? -7.961 -16.454 -10.693 1.00 84.94 93 HIS A C 1
ATOM 698 O O . HIS A 1 93 ? -8.975 -16.884 -11.243 1.00 84.94 93 HIS A O 1
ATOM 704 N N . LEU A 1 94 ? -7.310 -15.384 -11.149 1.00 84.69 94 LEU A N 1
ATOM 705 C CA . LEU A 1 94 ? -7.712 -14.642 -12.340 1.00 84.69 94 LEU A CA 1
ATOM 706 C C . LEU A 1 94 ? -7.115 -15.189 -13.641 1.00 84.69 94 LEU A C 1
ATOM 708 O O . LEU A 1 94 ? -7.372 -14.625 -14.705 1.00 84.69 94 LEU A O 1
ATOM 712 N N . GLN A 1 95 ? -6.342 -16.275 -13.569 1.00 87.31 95 GLN A N 1
ATOM 713 C CA . GLN A 1 95 ? -5.672 -16.899 -14.709 1.00 87.31 95 GLN A CA 1
ATOM 714 C C . GLN A 1 95 ? -4.759 -15.911 -15.459 1.00 87.31 95 GLN A C 1
ATOM 716 O O . GLN A 1 95 ? -4.695 -15.890 -16.691 1.00 87.31 95 GLN A O 1
ATOM 721 N N . LEU A 1 96 ? -4.063 -15.059 -14.704 1.00 84.81 96 LEU A N 1
ATOM 722 C CA . LEU A 1 96 ? -3.109 -14.094 -15.229 1.00 84.81 96 LEU A CA 1
ATOM 723 C C . LEU A 1 96 ? -1.810 -14.812 -15.579 1.00 84.81 96 LEU A C 1
ATOM 725 O O . LEU A 1 96 ? -1.057 -15.235 -14.707 1.00 84.81 96 LEU A O 1
ATOM 729 N 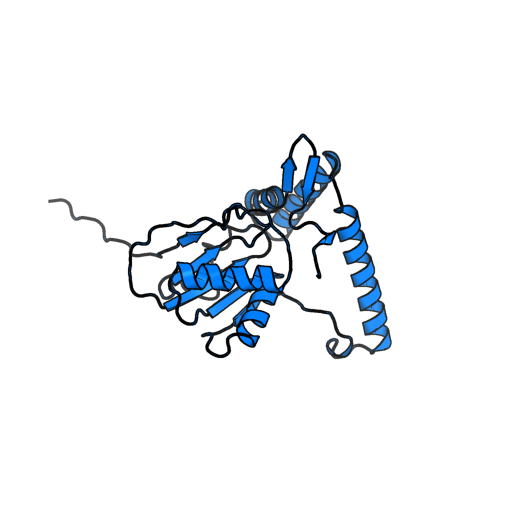N . VAL A 1 97 ? -1.524 -14.913 -16.872 1.00 87.31 97 VAL A N 1
ATOM 730 C CA . VAL A 1 97 ? -0.256 -15.470 -17.348 1.00 87.31 97 VAL A CA 1
ATOM 731 C C . VAL A 1 97 ? 0.791 -14.369 -17.320 1.00 87.31 97 VAL A C 1
ATOM 733 O O . VAL A 1 97 ? 0.634 -13.383 -18.038 1.00 87.31 97 VAL A O 1
ATOM 736 N N . ASN A 1 98 ? 1.855 -14.546 -16.538 1.00 86.31 98 ASN A N 1
ATOM 737 C CA . ASN A 1 98 ? 3.032 -13.673 -16.451 1.00 86.31 98 ASN A CA 1
ATOM 738 C C . ASN A 1 98 ? 2.667 -12.179 -16.347 1.00 86.31 98 ASN A C 1
ATOM 740 O O . ASN A 1 98 ? 3.013 -11.392 -17.243 1.00 86.31 98 ASN A O 1
ATOM 744 N N . PRO A 1 99 ? 1.884 -11.781 -15.326 1.00 86.12 99 PRO A N 1
ATOM 745 C CA . PRO A 1 99 ? 1.430 -10.406 -15.199 1.00 86.12 99 PRO A CA 1
ATOM 746 C C . PRO A 1 99 ? 2.601 -9.465 -14.915 1.00 86.12 99 PRO A C 1
ATOM 748 O O . PRO A 1 99 ? 3.533 -9.825 -14.199 1.00 86.12 99 PRO A O 1
ATOM 751 N N . ALA A 1 100 ? 2.527 -8.240 -15.435 1.00 88.38 100 ALA A N 1
ATOM 752 C CA . ALA A 1 100 ? 3.371 -7.164 -14.922 1.00 88.38 100 ALA A CA 1
ATOM 753 C C . ALA A 1 100 ? 2.858 -6.741 -13.538 1.00 88.38 100 ALA A C 1
ATOM 755 O O . ALA A 1 100 ? 1.645 -6.636 -13.354 1.00 88.38 100 ALA A O 1
ATOM 756 N N . ILE A 1 101 ? 3.748 -6.476 -12.579 1.00 87.50 101 ILE A N 1
ATOM 757 C CA . ILE A 1 101 ? 3.363 -6.061 -11.221 1.00 87.50 101 ILE A CA 1
ATOM 758 C C . ILE A 1 101 ? 3.783 -4.617 -10.977 1.00 87.50 101 ILE A C 1
ATOM 760 O O . ILE A 1 101 ? 4.943 -4.256 -11.138 1.00 87.50 101 ILE A O 1
ATOM 764 N N . ALA A 1 102 ? 2.849 -3.781 -10.553 1.00 84.75 102 ALA A N 1
ATOM 765 C CA . ALA A 1 102 ? 3.106 -2.397 -10.190 1.00 84.75 102 ALA A CA 1
ATOM 766 C C . ALA A 1 102 ? 2.680 -2.146 -8.750 1.00 84.75 102 ALA A C 1
ATOM 768 O O . ALA A 1 102 ? 1.698 -2.719 -8.290 1.00 84.75 102 ALA A O 1
ATOM 769 N N . GLY A 1 103 ? 3.357 -1.255 -8.037 1.00 81.56 103 GLY A N 1
ATOM 770 C CA . GLY A 1 103 ? 2.879 -0.861 -6.723 1.00 81.56 103 GLY A CA 1
ATOM 771 C C . GLY A 1 103 ? 3.564 0.356 -6.139 1.00 81.56 103 GLY A C 1
ATOM 772 O O . GLY A 1 103 ? 4.645 0.753 -6.568 1.00 81.56 103 GLY A O 1
ATOM 773 N N . HIS A 1 104 ? 2.903 0.935 -5.141 1.00 80.69 104 HIS A N 1
ATOM 774 C CA . HIS A 1 104 ? 3.400 2.073 -4.377 1.00 80.69 104 HIS A CA 1
ATOM 775 C C . HIS A 1 104 ? 3.820 1.650 -2.970 1.00 80.69 104 HIS A C 1
ATOM 777 O O . HIS A 1 104 ? 3.138 0.830 -2.344 1.00 80.69 104 HIS A O 1
ATOM 783 N N . SER A 1 105 ? 4.916 2.220 -2.464 1.00 83.81 105 SER A N 1
ATOM 784 C CA . SER A 1 105 ? 5.445 1.948 -1.124 1.00 83.81 105 SER A CA 1
ATOM 785 C C . SER A 1 105 ? 5.649 0.436 -0.904 1.00 83.81 105 SER A C 1
ATOM 787 O O . SER A 1 105 ? 6.394 -0.198 -1.652 1.00 83.81 105 SER A O 1
ATOM 789 N N . LEU A 1 106 ? 4.969 -0.187 0.065 1.00 84.75 106 LEU A N 1
ATOM 790 C CA . LEU A 1 106 ? 5.016 -1.640 0.280 1.00 84.75 106 LEU A CA 1
ATOM 791 C C . LEU A 1 106 ? 4.610 -2.453 -0.963 1.00 84.75 106 LEU A C 1
ATOM 793 O O . LEU A 1 106 ? 5.242 -3.466 -1.254 1.00 84.75 106 LEU A O 1
ATOM 797 N N . GLY A 1 107 ? 3.652 -1.983 -1.760 1.00 84.44 107 GLY A N 1
ATOM 798 C CA . GLY A 1 107 ? 3.307 -2.642 -3.019 1.00 84.44 107 GLY A CA 1
ATOM 799 C C . GLY A 1 107 ? 4.432 -2.581 -4.057 1.00 84.44 107 GLY A C 1
ATOM 800 O O . GLY A 1 107 ? 4.614 -3.518 -4.828 1.00 84.44 107 GLY A O 1
ATOM 801 N N . GLY A 1 108 ? 5.225 -1.508 -4.049 1.00 87.12 108 GLY A N 1
ATOM 802 C CA . GLY A 1 108 ? 6.393 -1.366 -4.917 1.00 87.12 108 GLY A CA 1
ATOM 803 C C . GLY A 1 108 ? 7.540 -2.292 -4.506 1.00 87.12 108 GLY A C 1
ATOM 804 O O . GLY A 1 108 ? 8.187 -2.897 -5.359 1.00 87.12 108 GLY A O 1
ATOM 805 N N . MET A 1 109 ? 7.727 -2.498 -3.198 1.00 90.25 109 MET A N 1
ATOM 806 C CA . MET A 1 109 ? 8.653 -3.513 -2.681 1.00 90.25 109 MET A CA 1
ATOM 807 C C . MET A 1 109 ? 8.240 -4.927 -3.114 1.00 90.25 109 MET A C 1
ATOM 809 O O . MET A 1 109 ? 9.082 -5.683 -3.597 1.00 90.25 109 MET A O 1
ATOM 813 N N . LEU A 1 110 ? 6.948 -5.264 -3.003 1.00 90.75 110 LEU A N 1
ATOM 814 C CA . LEU A 1 110 ? 6.394 -6.542 -3.472 1.00 90.75 110 LEU A CA 1
ATOM 815 C C . LEU A 1 110 ? 6.551 -6.727 -4.982 1.00 90.75 110 LEU A C 1
ATOM 817 O O . LEU A 1 110 ? 6.899 -7.820 -5.412 1.00 90.75 110 LEU A O 1
ATOM 821 N N . ALA A 1 111 ? 6.379 -5.668 -5.777 1.00 90.12 111 ALA A N 1
ATOM 822 C CA . ALA A 1 111 ? 6.614 -5.721 -7.218 1.00 90.12 111 ALA A CA 1
ATOM 823 C C . ALA A 1 111 ? 8.062 -6.114 -7.551 1.00 90.12 111 ALA A C 1
ATOM 825 O O . ALA A 1 111 ? 8.287 -6.980 -8.391 1.00 90.12 111 ALA A O 1
ATOM 826 N N . VAL A 1 112 ? 9.048 -5.520 -6.869 1.00 92.62 112 VAL A N 1
ATOM 827 C CA . VAL A 1 112 ? 10.468 -5.852 -7.084 1.00 92.62 112 VAL A CA 1
ATOM 828 C C . VAL A 1 112 ? 10.778 -7.285 -6.654 1.00 92.62 112 VAL A C 1
ATOM 830 O O . VAL A 1 112 ? 11.453 -7.995 -7.394 1.00 92.62 112 VAL A O 1
ATOM 833 N N . MET A 1 113 ? 10.272 -7.727 -5.496 1.00 93.12 113 MET A N 1
ATOM 834 C CA . MET A 1 113 ? 10.458 -9.113 -5.045 1.00 93.12 113 MET A CA 1
ATOM 835 C C . MET A 1 113 ? 9.813 -10.112 -6.011 1.00 93.12 113 MET A C 1
ATOM 837 O O . MET A 1 113 ? 10.453 -11.089 -6.383 1.00 93.12 113 MET A O 1
ATOM 841 N N . TRP A 1 114 ? 8.609 -9.814 -6.511 1.00 92.12 114 TRP A N 1
ATOM 842 C CA . TRP A 1 114 ? 7.942 -10.634 -7.521 1.00 92.12 114 TRP A CA 1
ATOM 843 C C . TRP A 1 114 ? 8.807 -10.832 -8.764 1.00 92.12 114 TRP A C 1
ATOM 845 O O . TRP A 1 114 ? 8.953 -11.959 -9.220 1.00 92.12 114 TRP A O 1
ATOM 855 N N . GLY A 1 115 ? 9.401 -9.758 -9.298 1.00 93.56 115 GLY A N 1
ATOM 856 C CA . GLY A 1 115 ? 10.276 -9.849 -10.471 1.00 93.56 115 GLY A CA 1
ATOM 857 C C . GLY A 1 115 ? 11.558 -10.650 -10.230 1.00 93.56 115 GLY A C 1
ATOM 858 O O . GLY A 1 115 ? 12.093 -11.220 -11.176 1.00 93.56 115 GLY A O 1
ATOM 859 N N . GLY A 1 116 ? 12.040 -10.711 -8.985 1.00 94.62 116 GLY A N 1
ATOM 860 C CA . GLY A 1 116 ? 13.157 -11.577 -8.602 1.00 94.62 116 GLY A CA 1
ATOM 861 C C . GLY A 1 116 ? 12.790 -13.062 -8.633 1.00 94.62 116 GLY A C 1
ATOM 862 O O . GLY A 1 116 ? 13.575 -13.868 -9.129 1.00 94.62 116 GLY A O 1
ATOM 863 N N . ASP A 1 117 ? 11.589 -13.402 -8.161 1.00 94.44 117 ASP A N 1
ATOM 864 C CA . ASP A 1 117 ? 11.103 -14.787 -8.080 1.00 94.44 117 ASP A CA 1
ATOM 865 C C . ASP A 1 117 ? 10.470 -15.285 -9.396 1.00 94.44 117 ASP A C 1
ATOM 867 O O . ASP A 1 117 ? 10.413 -16.488 -9.645 1.00 94.44 117 ASP A O 1
ATOM 871 N N . HIS A 1 118 ? 10.022 -14.365 -10.258 1.00 92.19 118 HIS A N 1
ATOM 872 C CA . HIS A 1 118 ? 9.324 -14.638 -11.519 1.00 92.19 118 HIS A CA 1
ATOM 873 C C . HIS A 1 118 ? 10.010 -13.895 -12.678 1.00 92.19 118 HIS A C 1
ATOM 875 O O . HIS A 1 118 ? 9.518 -12.853 -13.132 1.00 92.19 118 HIS A O 1
ATOM 881 N N . PRO A 1 119 ? 11.157 -14.398 -13.177 1.00 93.50 119 PRO A N 1
ATOM 882 C CA . PRO A 1 119 ? 11.926 -13.734 -14.234 1.00 93.50 119 PRO A CA 1
ATOM 883 C C . PRO A 1 119 ? 11.187 -13.662 -15.581 1.00 93.50 119 PRO A C 1
ATOM 885 O O . PRO A 1 119 ? 11.599 -12.929 -16.476 1.00 93.50 119 PRO A O 1
ATOM 888 N N . ASP A 1 120 ? 10.101 -14.417 -15.736 1.00 90.50 120 ASP A N 1
ATOM 889 C CA . ASP A 1 120 ? 9.207 -14.406 -16.890 1.00 90.50 120 ASP A CA 1
ATOM 890 C C . ASP A 1 120 ? 8.067 -13.375 -16.776 1.00 90.50 120 ASP A C 1
ATOM 892 O O . ASP A 1 120 ? 7.278 -13.227 -17.718 1.00 90.50 120 ASP A O 1
ATOM 896 N N . SER A 1 121 ? 7.987 -12.645 -15.654 1.00 89.00 121 SER A N 1
ATOM 897 C CA . SER A 1 121 ? 7.105 -11.490 -15.472 1.00 89.00 121 SER A CA 1
ATOM 898 C C . SER A 1 121 ? 7.304 -10.464 -16.588 1.00 89.00 121 SER A C 1
ATOM 900 O O . SER A 1 121 ? 8.426 -10.130 -16.972 1.00 89.00 121 SER A O 1
ATOM 902 N N . ARG A 1 122 ? 6.202 -9.896 -17.092 1.00 87.00 122 ARG A N 1
ATOM 903 C CA . ARG A 1 122 ? 6.248 -8.886 -18.165 1.00 87.00 122 ARG A CA 1
ATOM 904 C C . ARG A 1 122 ? 6.847 -7.546 -17.740 1.00 87.00 122 ARG A C 1
ATOM 906 O O . ARG A 1 122 ? 7.130 -6.718 -18.601 1.00 87.00 122 ARG A O 1
ATOM 913 N N . GLY A 1 123 ? 7.014 -7.314 -16.442 1.00 86.56 123 GLY A N 1
ATOM 914 C CA . GLY A 1 123 ? 7.649 -6.109 -15.928 1.00 86.56 123 GLY A CA 1
ATOM 915 C C . GLY A 1 123 ? 7.294 -5.830 -14.477 1.00 86.56 123 GLY A C 1
ATOM 916 O O . GLY A 1 123 ? 6.328 -6.370 -13.935 1.00 86.56 123 GLY A O 1
ATOM 917 N N . VAL A 1 124 ? 8.081 -4.954 -13.857 1.00 88.88 124 VAL A N 1
ATOM 918 C CA . VAL A 1 124 ? 7.851 -4.492 -12.489 1.00 88.88 124 VAL A CA 1
ATOM 919 C C . VAL A 1 124 ? 7.908 -2.971 -12.423 1.00 88.88 124 VAL A C 1
ATOM 921 O O . VAL A 1 124 ? 8.765 -2.349 -13.049 1.00 88.88 124 VAL A O 1
ATOM 924 N N . VAL A 1 125 ? 6.997 -2.363 -11.665 1.00 86.81 125 VAL A N 1
ATOM 925 C CA . VAL A 1 125 ? 6.968 -0.916 -11.424 1.00 86.81 125 VAL A CA 1
ATOM 926 C C . VAL A 1 125 ? 6.954 -0.665 -9.924 1.00 86.81 125 VAL A C 1
ATOM 928 O O . VAL A 1 125 ? 5.998 -1.002 -9.229 1.00 86.81 125 VAL A O 1
ATOM 931 N N . ASN A 1 126 ? 8.021 -0.040 -9.436 1.00 87.00 126 ASN A N 1
ATOM 932 C CA . ASN A 1 126 ? 8.161 0.364 -8.046 1.00 87.00 126 ASN A CA 1
ATOM 933 C C . ASN A 1 126 ? 7.999 1.881 -7.926 1.00 87.00 126 ASN A C 1
ATOM 935 O O . ASN A 1 126 ? 8.860 2.636 -8.377 1.00 87.00 126 ASN A O 1
ATOM 939 N N . LEU A 1 127 ? 6.901 2.319 -7.316 1.00 81.62 127 LEU A N 1
ATOM 940 C CA . LEU A 1 127 ? 6.641 3.722 -7.023 1.00 81.62 127 LEU A CA 1
ATOM 941 C C . LEU A 1 127 ? 6.983 3.986 -5.557 1.00 81.62 127 LEU A C 1
ATOM 943 O O . LEU A 1 127 ? 6.205 3.665 -4.662 1.00 81.62 127 LEU A O 1
ATOM 947 N N . ASP A 1 128 ? 8.159 4.555 -5.314 1.00 81.56 128 ASP A N 1
ATOM 948 C CA . ASP A 1 128 ? 8.603 4.994 -3.981 1.00 81.56 128 ASP A CA 1
ATOM 949 C C . ASP A 1 128 ? 8.610 3.892 -2.893 1.00 81.56 128 ASP A C 1
ATOM 951 O O . ASP A 1 128 ? 8.551 4.150 -1.692 1.00 81.56 128 ASP A O 1
ATOM 955 N N . GLY A 1 129 ? 8.678 2.620 -3.293 1.00 82.50 129 GLY A N 1
ATOM 956 C CA . GLY A 1 129 ? 8.977 1.515 -2.390 1.00 82.50 129 GLY A CA 1
ATOM 957 C C . GLY A 1 129 ? 10.478 1.414 -2.160 1.00 82.50 129 GLY A C 1
ATOM 958 O O . GLY A 1 129 ? 11.259 1.334 -3.109 1.00 82.50 129 GLY A O 1
ATOM 959 N N . HIS A 1 130 ? 10.905 1.381 -0.902 1.00 80.44 130 HIS A N 1
ATOM 960 C CA . HIS A 1 130 ? 12.320 1.283 -0.560 1.00 80.44 130 HIS A CA 1
ATOM 961 C C . HIS A 1 130 ? 12.587 0.087 0.357 1.00 80.44 130 HIS A C 1
ATOM 963 O O . HIS A 1 130 ? 11.940 -0.092 1.385 1.00 80.44 130 HIS A O 1
ATOM 969 N N . GLY A 1 131 ? 13.579 -0.728 -0.002 1.00 77.44 131 GLY A N 1
ATOM 970 C CA . GLY A 1 131 ? 14.044 -1.821 0.850 1.00 77.44 131 GLY A CA 1
ATOM 971 C C . GLY A 1 131 ? 14.831 -1.324 2.067 1.00 77.44 131 GLY A C 1
ATOM 972 O O . GLY A 1 131 ? 14.782 -0.151 2.448 1.00 77.44 131 GLY A O 1
ATOM 973 N N . ARG A 1 132 ? 15.610 -2.226 2.674 1.00 75.94 132 ARG A N 1
ATOM 974 C CA . ARG A 1 132 ? 16.554 -1.854 3.737 1.00 75.94 132 ARG A CA 1
ATOM 975 C C . ARG A 1 132 ? 17.510 -0.780 3.218 1.00 75.94 132 ARG A C 1
ATOM 977 O O . ARG A 1 132 ? 18.170 -0.987 2.199 1.00 75.94 132 ARG A O 1
ATOM 984 N N . LYS A 1 133 ? 17.573 0.349 3.926 1.00 78.25 133 LYS A N 1
ATOM 985 C CA . LYS A 1 133 ? 18.453 1.471 3.588 1.00 78.25 133 LYS A CA 1
ATOM 986 C C . LYS A 1 133 ? 19.900 0.997 3.682 1.00 78.25 133 LYS A C 1
ATOM 988 O O . LYS A 1 133 ? 20.276 0.409 4.695 1.00 78.25 133 LYS A O 1
ATOM 993 N N . ARG A 1 134 ? 20.726 1.284 2.676 1.00 82.62 134 ARG A N 1
ATOM 994 C CA . ARG A 1 134 ? 22.163 0.997 2.746 1.00 82.62 134 ARG A CA 1
ATOM 995 C C . ARG A 1 134 ? 23.006 2.266 2.575 1.00 82.62 134 ARG A C 1
ATOM 997 O O . ARG A 1 134 ? 22.693 3.058 1.686 1.00 82.62 134 ARG A O 1
ATOM 1004 N N . PRO A 1 135 ? 24.057 2.476 3.394 1.00 80.00 135 PRO A N 1
ATOM 1005 C CA . PRO A 1 135 ? 24.903 3.668 3.301 1.00 80.00 135 PRO A CA 1
ATOM 1006 C C . PRO A 1 135 ? 25.508 3.896 1.907 1.00 80.00 135 PRO A C 1
ATOM 1008 O O . PRO A 1 135 ? 25.624 5.037 1.477 1.00 80.00 135 PRO A O 1
ATOM 1011 N N . ASP A 1 136 ? 25.837 2.824 1.177 1.00 82.69 136 ASP A N 1
ATOM 1012 C CA . ASP A 1 136 ? 26.396 2.870 -0.183 1.00 82.69 136 ASP A CA 1
ATOM 1013 C C . ASP A 1 136 ? 25.432 3.446 -1.232 1.00 82.69 136 ASP A C 1
ATOM 1015 O O . ASP A 1 136 ? 25.861 3.807 -2.324 1.00 82.69 136 ASP A O 1
ATOM 1019 N N . GLN A 1 137 ? 24.140 3.564 -0.915 1.00 84.75 137 GLN A N 1
ATOM 1020 C CA . GLN A 1 137 ? 23.134 4.115 -1.827 1.00 84.75 137 GLN A CA 1
ATOM 1021 C C . GLN A 1 137 ? 23.022 5.646 -1.749 1.00 84.75 137 GLN A C 1
ATOM 1023 O O . GLN A 1 137 ? 22.374 6.250 -2.604 1.00 84.75 137 GLN A O 1
ATOM 1028 N N . TYR A 1 138 ? 23.648 6.290 -0.759 1.00 85.31 138 TYR A N 1
ATOM 1029 C CA . TYR A 1 138 ? 23.636 7.748 -0.612 1.00 85.31 138 TYR A CA 1
ATOM 1030 C C . TYR A 1 138 ? 24.783 8.391 -1.390 1.00 85.31 138 TYR A C 1
ATOM 1032 O O . TYR A 1 138 ? 25.781 8.839 -0.825 1.00 85.31 138 TY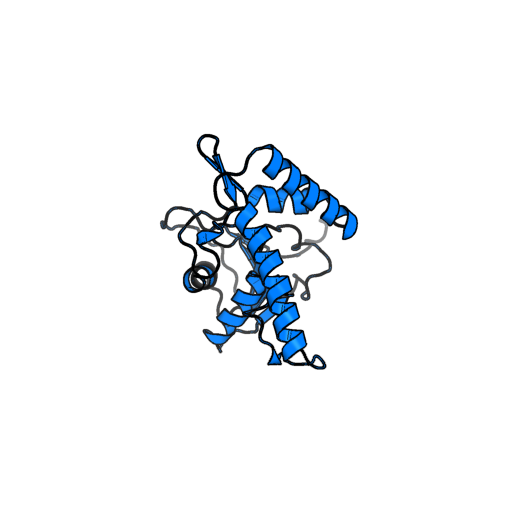R A O 1
ATOM 1040 N N . VAL A 1 139 ? 24.635 8.433 -2.714 1.00 86.69 139 VAL A N 1
ATOM 1041 C CA . VAL A 1 139 ? 25.634 9.023 -3.613 1.00 86.69 139 VAL A CA 1
ATOM 1042 C C . VAL A 1 139 ? 25.907 10.481 -3.225 1.00 86.69 139 VAL A C 1
ATOM 1044 O O . VAL A 1 139 ? 24.990 11.297 -3.153 1.00 86.69 139 VAL A O 1
ATOM 1047 N N . GLY A 1 140 ? 27.179 10.808 -2.991 1.00 89.12 140 GLY A N 1
ATOM 1048 C CA . GLY A 1 140 ? 27.621 12.166 -2.656 1.00 89.12 140 GLY A CA 1
ATOM 1049 C C . GLY A 1 140 ? 27.533 12.538 -1.173 1.00 89.12 140 GLY A C 1
ATOM 1050 O O . GLY A 1 140 ? 27.902 13.657 -0.826 1.00 89.12 140 GLY A O 1
ATOM 1051 N N . LEU A 1 141 ? 27.089 11.628 -0.300 1.00 89.62 141 LEU A N 1
ATOM 1052 C CA . LEU A 1 141 ? 27.210 11.789 1.149 1.00 89.62 141 LEU A CA 1
ATOM 1053 C C . LEU A 1 141 ? 28.432 11.034 1.676 1.00 89.62 141 LEU A C 1
ATOM 1055 O O . LEU A 1 141 ? 28.760 9.947 1.199 1.00 89.62 141 LEU A O 1
ATOM 1059 N N . ASP A 1 142 ? 29.091 11.606 2.685 1.00 91.12 142 ASP A N 1
ATOM 1060 C CA . ASP A 1 142 ? 30.117 10.888 3.435 1.00 91.12 142 ASP A CA 1
ATOM 1061 C C . ASP A 1 142 ? 29.497 9.638 4.104 1.00 91.12 142 ASP A C 1
ATOM 1063 O O . ASP A 1 142 ? 28.390 9.723 4.649 1.00 91.12 142 ASP A O 1
ATOM 1067 N N . PRO A 1 143 ? 30.158 8.463 4.084 1.00 88.31 143 PRO A N 1
ATOM 1068 C CA . PRO A 1 143 ? 29.590 7.244 4.655 1.00 88.31 143 PRO A CA 1
ATOM 1069 C C . PRO A 1 143 ? 29.263 7.315 6.154 1.00 88.31 143 PRO A C 1
ATOM 1071 O O . PRO A 1 143 ? 28.347 6.616 6.594 1.00 88.31 143 PRO A O 1
ATOM 1074 N N . MET A 1 144 ? 29.997 8.100 6.953 1.00 89.19 144 MET A N 1
ATOM 1075 C CA . MET A 1 144 ? 29.666 8.321 8.367 1.00 89.19 144 MET A CA 1
ATOM 1076 C C . MET A 1 144 ? 28.411 9.181 8.495 1.00 89.19 144 MET A C 1
ATOM 1078 O O . MET A 1 144 ? 27.499 8.806 9.232 1.00 89.19 144 MET A O 1
ATOM 1082 N N . ASP A 1 145 ? 28.323 10.267 7.727 1.00 90.81 145 ASP A N 1
ATOM 1083 C CA . ASP A 1 145 ? 27.142 11.137 7.708 1.00 90.81 145 ASP A CA 1
ATOM 1084 C C . ASP A 1 145 ? 25.892 10.384 7.233 1.00 90.81 145 ASP A C 1
ATOM 1086 O O . ASP A 1 145 ? 24.806 10.543 7.797 1.00 90.81 145 ASP A O 1
ATOM 1090 N N . ALA A 1 146 ? 26.031 9.531 6.212 1.00 90.62 146 ALA A N 1
ATOM 1091 C CA . ALA A 1 146 ? 24.953 8.689 5.705 1.00 90.62 146 ALA A CA 1
ATOM 1092 C C . ALA A 1 146 ? 24.435 7.734 6.790 1.00 90.62 146 ALA A C 1
ATOM 1094 O O . ALA A 1 146 ? 23.224 7.654 7.000 1.00 90.62 146 ALA A O 1
ATOM 1095 N N . ARG A 1 147 ? 25.338 7.067 7.524 1.00 88.94 147 ARG A N 1
ATOM 1096 C CA . ARG A 1 147 ? 24.972 6.205 8.661 1.00 88.94 147 ARG A CA 1
ATOM 1097 C C . ARG A 1 147 ? 24.257 6.984 9.760 1.00 88.94 147 ARG A C 1
ATOM 1099 O O . ARG A 1 147 ? 23.180 6.579 10.182 1.00 88.94 147 ARG A O 1
ATOM 1106 N N . GLN A 1 148 ? 24.795 8.132 10.166 1.00 90.19 148 GLN A N 1
ATOM 1107 C CA . GLN A 1 148 ? 24.183 8.945 11.217 1.00 90.19 148 GLN A CA 1
ATOM 1108 C C . GLN A 1 148 ? 22.771 9.412 10.825 1.00 90.19 148 GLN A C 1
ATOM 1110 O O . GLN A 1 148 ? 21.841 9.359 11.630 1.00 90.19 148 GLN A O 1
ATOM 1115 N N . ARG A 1 149 ? 22.578 9.842 9.573 1.00 87.88 149 ARG A N 1
ATOM 1116 C CA . ARG A 1 149 ? 21.256 10.237 9.060 1.00 87.88 149 ARG A CA 1
ATOM 1117 C C . ARG A 1 149 ? 20.297 9.053 8.979 1.00 87.88 149 ARG A C 1
ATOM 1119 O O . ARG A 1 149 ? 19.119 9.216 9.287 1.00 87.88 149 ARG A O 1
ATOM 1126 N N . GLN A 1 150 ? 20.772 7.872 8.582 1.00 87.25 150 GLN A N 1
ATOM 1127 C CA . GLN A 1 150 ? 19.960 6.654 8.605 1.00 87.25 150 GLN A CA 1
ATOM 1128 C C . GLN A 1 150 ? 19.469 6.341 10.016 1.00 87.25 150 GLN A C 1
ATOM 1130 O O . GLN A 1 150 ? 18.266 6.182 10.192 1.00 87.25 150 GLN A O 1
ATOM 1135 N N . GLU A 1 151 ? 20.363 6.338 11.008 1.00 89.06 151 GLU A N 1
ATOM 1136 C CA . GLU A 1 151 ? 20.022 6.087 12.413 1.00 89.06 151 GLU A CA 1
ATOM 1137 C C . GLU A 1 151 ? 18.980 7.083 12.933 1.00 89.06 151 GLU A C 1
ATOM 1139 O O . GLU A 1 151 ? 18.026 6.694 13.603 1.00 89.06 151 GLU A O 1
ATOM 1144 N N . GLN A 1 152 ? 19.105 8.364 12.571 1.00 88.31 152 GLN A N 1
ATOM 1145 C CA . GLN A 1 152 ? 18.117 9.387 12.920 1.00 88.31 152 GLN A CA 1
ATOM 1146 C C . GLN A 1 152 ? 16.746 9.100 12.298 1.00 88.31 152 GLN A C 1
ATOM 1148 O O . GLN A 1 152 ? 15.728 9.164 12.988 1.00 88.31 152 GLN A O 1
ATOM 1153 N N . ILE A 1 153 ? 16.699 8.768 11.003 1.00 84.81 153 ILE A N 1
ATOM 1154 C CA . ILE A 1 153 ? 15.437 8.442 10.325 1.00 84.81 153 ILE A CA 1
ATOM 1155 C C . ILE A 1 153 ? 14.840 7.160 10.917 1.00 84.81 153 ILE A C 1
ATOM 1157 O O . ILE A 1 153 ? 13.634 7.099 11.137 1.00 84.81 153 ILE A O 1
ATOM 1161 N N . ASP A 1 154 ? 15.659 6.144 11.183 1.00 83.44 154 ASP A N 1
ATOM 1162 C CA . ASP A 1 154 ? 15.219 4.877 11.768 1.00 83.44 154 ASP A CA 1
ATOM 1163 C C . ASP A 1 154 ? 14.664 5.079 13.178 1.00 83.44 154 ASP A C 1
ATOM 1165 O O . ASP A 1 154 ? 13.608 4.537 13.492 1.00 83.44 154 ASP A O 1
ATOM 1169 N N . ALA A 1 155 ? 15.293 5.924 13.998 1.00 85.12 155 ALA A N 1
ATOM 1170 C CA . ALA A 1 155 ? 14.782 6.279 15.318 1.00 85.12 155 ALA A CA 1
ATOM 1171 C C . ALA A 1 155 ? 13.405 6.958 15.236 1.00 85.12 155 ALA A C 1
ATOM 1173 O O . ALA A 1 155 ? 12.491 6.582 15.971 1.00 85.12 155 ALA A O 1
ATOM 1174 N N . VAL A 1 156 ? 13.227 7.908 14.308 1.00 83.56 156 VAL A N 1
ATOM 1175 C CA . VAL A 1 156 ? 11.934 8.580 14.087 1.00 83.56 156 VAL A CA 1
ATOM 1176 C C . VAL A 1 156 ? 10.872 7.583 13.622 1.00 83.56 156 VAL A C 1
ATOM 1178 O O . VAL A 1 156 ? 9.784 7.539 14.195 1.00 83.56 156 VAL A O 1
ATOM 1181 N N . VAL A 1 157 ? 11.188 6.745 12.630 1.00 81.31 157 VAL A N 1
ATOM 1182 C CA . VAL A 1 157 ? 10.267 5.717 12.121 1.00 81.31 157 VAL A CA 1
ATOM 1183 C C . VAL A 1 157 ? 9.895 4.733 13.227 1.00 81.31 157 VAL A C 1
ATOM 1185 O O . VAL A 1 157 ? 8.713 4.455 13.424 1.00 81.31 157 VAL A O 1
ATOM 1188 N N . GLN A 1 158 ? 10.870 4.247 13.994 1.00 80.88 158 GLN A N 1
ATOM 1189 C CA . GLN A 1 158 ? 10.633 3.305 15.081 1.00 80.88 158 GLN A CA 1
ATOM 1190 C C . GLN A 1 158 ? 9.783 3.927 16.190 1.00 80.88 158 GLN A C 1
ATOM 1192 O O . GLN A 1 158 ? 8.883 3.270 16.708 1.00 80.88 158 GLN A O 1
ATOM 1197 N N . GLN A 1 159 ? 10.017 5.193 16.538 1.00 81.56 159 GLN A N 1
ATOM 1198 C CA . GLN A 1 159 ? 9.184 5.916 17.495 1.00 81.56 159 GLN A CA 1
ATOM 1199 C C . GLN A 1 159 ? 7.740 6.045 16.993 1.00 81.56 159 GLN A C 1
ATOM 1201 O O . GLN A 1 159 ? 6.806 5.778 17.753 1.00 81.56 159 GLN A O 1
ATOM 1206 N N . SER A 1 160 ? 7.544 6.400 15.718 1.00 81.50 160 SER A N 1
ATOM 1207 C CA . SER A 1 160 ? 6.214 6.455 15.105 1.00 81.50 160 SER A CA 1
ATOM 1208 C C . SER A 1 160 ? 5.526 5.089 15.146 1.00 81.50 160 SER A C 1
ATOM 1210 O O . SER A 1 160 ? 4.403 4.987 15.633 1.00 81.50 160 SER A O 1
ATOM 1212 N N . LEU A 1 161 ? 6.209 4.022 14.730 1.00 80.88 161 LEU A N 1
ATOM 1213 C CA . LEU A 1 161 ? 5.680 2.656 14.762 1.00 80.88 161 LEU A CA 1
ATOM 1214 C C . LEU A 1 161 ? 5.337 2.200 16.187 1.00 80.88 161 LEU A C 1
ATOM 1216 O O . LEU A 1 161 ? 4.254 1.669 16.416 1.00 80.88 161 LEU A O 1
ATOM 1220 N N . ASN A 1 162 ? 6.208 2.464 17.162 1.00 82.00 162 ASN A N 1
ATOM 1221 C CA . ASN A 1 162 ? 5.980 2.111 18.565 1.00 82.00 162 ASN A CA 1
ATOM 1222 C C . ASN A 1 162 ? 4.732 2.788 19.144 1.00 82.00 162 ASN A C 1
ATOM 1224 O O . ASN A 1 162 ? 4.044 2.188 19.967 1.00 82.00 162 ASN A O 1
ATOM 1228 N N . SER A 1 163 ? 4.405 4.006 18.698 1.00 81.38 163 SER A N 1
ATOM 1229 C CA . SER A 1 163 ? 3.191 4.705 19.141 1.00 81.38 163 SER A CA 1
ATOM 1230 C C . SER A 1 163 ? 1.888 4.077 18.626 1.00 81.38 163 SER A C 1
ATOM 1232 O O . SER A 1 163 ? 0.814 4.387 19.141 1.00 81.38 163 SER A O 1
ATOM 1234 N N . LEU A 1 164 ? 1.993 3.184 17.635 1.00 82.62 164 LEU A N 1
ATOM 1235 C CA . LEU A 1 164 ? 0.886 2.461 17.010 1.00 82.62 164 LEU A CA 1
ATOM 1236 C C . LEU A 1 164 ? 0.774 1.002 17.494 1.00 82.62 164 LEU A C 1
ATOM 1238 O O . LEU A 1 164 ? -0.066 0.252 17.000 1.00 82.62 164 LEU A O 1
ATOM 1242 N N . VAL A 1 165 ? 1.626 0.572 18.432 1.00 84.31 165 VAL A N 1
ATOM 1243 C CA . VAL A 1 165 ? 1.599 -0.790 18.983 1.00 84.31 165 VAL A CA 1
ATOM 1244 C C . VAL A 1 165 ? 0.468 -0.935 20.002 1.00 84.31 165 VAL A C 1
ATOM 1246 O O . VAL A 1 165 ? 0.409 -0.202 20.986 1.00 84.31 165 VAL A O 1
ATOM 1249 N N . GLY A 1 166 ? -0.354 -1.972 19.824 1.00 83.56 166 GLY A N 1
ATOM 1250 C CA . GLY A 1 166 ? -1.445 -2.315 20.739 1.00 83.56 166 GLY A CA 1
ATOM 1251 C C . GLY A 1 166 ? -2.735 -1.532 20.466 1.00 83.56 166 GLY A C 1
ATOM 1252 O O . GLY A 1 166 ? -2.873 -0.929 19.399 1.00 83.56 166 GLY A O 1
ATOM 1253 N N . PRO A 1 167 ? -3.702 -1.570 21.402 1.00 89.69 167 PRO A N 1
ATOM 1254 C CA . PRO A 1 167 ? -4.949 -0.832 21.259 1.00 89.69 167 PRO A CA 1
ATOM 1255 C C . PRO A 1 167 ? -4.718 0.684 21.269 1.00 89.69 167 PRO A C 1
ATOM 1257 O O . PRO A 1 167 ? -4.103 1.241 22.180 1.00 89.69 167 PRO A O 1
ATOM 1260 N N . LEU A 1 168 ? -5.249 1.357 20.256 1.00 88.88 168 LEU A N 1
ATOM 1261 C CA . LEU A 1 168 ? -5.302 2.801 20.119 1.00 88.88 168 LEU A CA 1
ATOM 1262 C C . LEU A 1 168 ? -6.473 3.356 20.928 1.00 88.88 168 LEU A C 1
ATOM 1264 O O . LEU A 1 168 ? -7.612 2.900 20.818 1.00 88.88 168 LEU A O 1
ATOM 1268 N N . LYS A 1 169 ? -6.204 4.410 21.698 1.00 90.06 169 LYS A N 1
ATOM 1269 C CA . LYS A 1 169 ? -7.247 5.219 22.336 1.00 90.06 169 LYS A CA 1
ATOM 1270 C C . LYS A 1 169 ? -8.013 6.009 21.273 1.00 90.06 169 LYS A C 1
ATOM 1272 O O . LYS A 1 169 ? -7.427 6.414 20.270 1.00 90.06 169 LYS A O 1
ATOM 1277 N N . ALA A 1 170 ? -9.275 6.345 21.544 1.00 89.19 170 ALA A N 1
ATOM 1278 C CA . ALA A 1 170 ? -10.102 7.161 20.643 1.00 89.19 170 ALA A CA 1
ATOM 1279 C C . ALA A 1 170 ? -9.396 8.459 20.200 1.00 89.19 170 ALA A C 1
ATOM 1281 O O . ALA A 1 170 ? -9.297 8.733 19.010 1.00 89.19 170 ALA A O 1
ATOM 1282 N N . ALA A 1 171 ? -8.766 9.178 21.136 1.00 89.94 171 ALA A N 1
ATOM 1283 C CA . ALA A 1 171 ? -8.010 10.393 20.824 1.00 89.94 171 ALA A CA 1
ATOM 1284 C C . ALA A 1 171 ? -6.814 10.159 19.874 1.00 89.94 171 ALA A C 1
ATOM 1286 O O . ALA A 1 171 ? -6.457 11.048 19.106 1.00 89.94 171 ALA A O 1
ATOM 1287 N N . GLN A 1 172 ? -6.186 8.975 19.907 1.00 88.44 172 GLN A N 1
ATOM 1288 C CA . GLN A 1 172 ? -5.113 8.623 18.969 1.00 88.44 172 GLN A CA 1
ATOM 1289 C C . GLN A 1 172 ? -5.678 8.352 17.572 1.00 88.44 172 GLN A C 1
ATOM 1291 O O . GLN A 1 172 ? -5.096 8.800 16.588 1.00 88.44 172 GLN A O 1
ATOM 1296 N N . VAL A 1 173 ? -6.824 7.671 17.483 1.00 88.81 173 VAL A N 1
ATOM 1297 C CA . VAL A 1 173 ? -7.541 7.465 16.215 1.00 88.81 173 VAL A CA 1
ATOM 1298 C C . VAL A 1 173 ? -7.941 8.811 15.607 1.00 88.81 173 VAL A C 1
ATOM 1300 O O . VAL A 1 173 ? -7.640 9.067 14.442 1.00 88.81 173 VAL A O 1
ATOM 1303 N N . ASP A 1 174 ? -8.527 9.709 16.400 1.00 92.00 174 ASP A N 1
ATOM 1304 C CA . ASP A 1 174 ? -8.925 11.046 15.947 1.00 92.00 174 ASP A CA 1
ATOM 1305 C C . ASP A 1 174 ? -7.730 11.862 15.440 1.00 92.00 174 ASP A C 1
ATOM 1307 O O . ASP A 1 174 ? -7.803 12.476 14.372 1.00 92.00 174 ASP A O 1
ATOM 1311 N N . ALA A 1 175 ? -6.607 11.826 16.165 1.00 89.38 175 ALA A N 1
ATOM 1312 C CA . ALA A 1 175 ? -5.376 12.500 15.766 1.00 89.38 175 ALA A CA 1
ATOM 1313 C C . ALA A 1 175 ? -4.813 11.949 14.445 1.00 89.38 175 ALA A C 1
ATOM 1315 O O . ALA A 1 175 ? -4.408 12.729 13.580 1.00 89.38 175 ALA A O 1
ATOM 1316 N N . LEU A 1 176 ? -4.835 10.626 14.251 1.00 85.75 176 LEU A N 1
ATOM 1317 C CA . LEU A 1 176 ? -4.414 9.997 12.996 1.00 85.75 176 LEU A CA 1
ATOM 1318 C C . LEU A 1 176 ? -5.308 10.431 11.833 1.00 85.75 176 LEU A C 1
ATOM 1320 O O . LEU A 1 176 ? -4.802 10.840 10.791 1.00 85.75 176 LEU A O 1
ATOM 1324 N N . LEU A 1 177 ? -6.631 10.416 12.009 1.00 87.00 177 LEU A N 1
ATOM 1325 C CA . LEU A 1 177 ? -7.560 10.865 10.969 1.00 87.00 177 LEU A CA 1
ATOM 1326 C C . LEU A 1 177 ? -7.396 12.360 10.659 1.00 87.00 177 LEU A C 1
ATOM 1328 O O . LEU A 1 177 ? -7.451 12.756 9.495 1.00 87.00 177 LEU A O 1
ATOM 1332 N N . ALA A 1 178 ? -7.155 13.201 11.668 1.00 91.00 178 ALA A N 1
ATOM 1333 C CA . ALA A 1 178 ? -6.848 14.617 11.469 1.00 91.00 178 ALA A CA 1
ATOM 1334 C C . ALA A 1 178 ? -5.547 14.817 10.671 1.00 91.00 178 ALA A C 1
ATOM 1336 O O . ALA A 1 178 ? -5.515 15.642 9.754 1.00 91.00 178 ALA A O 1
ATOM 1337 N N . GLN A 1 179 ? -4.509 14.021 10.949 1.00 85.25 179 GLN A N 1
ATOM 1338 C CA . GLN A 1 179 ? -3.258 14.036 10.188 1.00 85.25 179 GLN A CA 1
ATOM 1339 C C . GLN A 1 179 ? -3.483 13.681 8.710 1.00 85.25 179 GLN A C 1
ATOM 1341 O O . GLN A 1 179 ? -2.924 14.343 7.836 1.00 85.25 179 GLN A O 1
ATOM 1346 N N . GLN A 1 180 ? -4.337 12.694 8.413 1.00 83.69 180 GLN A N 1
ATOM 1347 C CA . GLN A 1 180 ? -4.667 12.333 7.028 1.00 83.69 180 GLN A CA 1
ATOM 1348 C C . GLN A 1 180 ? -5.409 13.448 6.290 1.00 83.69 180 GLN A C 1
ATOM 1350 O O . GLN A 1 180 ? -5.092 13.729 5.137 1.00 83.69 180 GLN A O 1
ATOM 1355 N N . ARG A 1 181 ? -6.347 14.138 6.953 1.00 85.31 181 ARG A N 1
ATOM 1356 C CA . ARG A 1 181 ? -7.034 15.303 6.365 1.00 85.31 181 ARG A CA 1
ATOM 1357 C C . ARG A 1 181 ? -6.059 16.436 6.051 1.00 85.31 181 ARG A C 1
ATOM 1359 O O . ARG A 1 181 ? -6.111 17.011 4.966 1.00 85.31 181 ARG A O 1
ATOM 1366 N N . ALA A 1 182 ? -5.141 16.729 6.972 1.00 87.12 182 ALA A N 1
ATOM 1367 C CA . ALA A 1 182 ? -4.113 17.745 6.765 1.00 87.12 182 ALA A CA 1
ATOM 1368 C C . ALA A 1 182 ? -3.170 17.378 5.605 1.00 87.12 182 ALA A C 1
ATOM 1370 O O . ALA A 1 182 ? -2.823 18.236 4.791 1.00 87.12 182 ALA A O 1
ATOM 1371 N N . LEU A 1 183 ? -2.791 16.100 5.491 1.00 78.25 183 LEU A N 1
ATOM 1372 C CA . LEU A 1 183 ? -2.003 15.611 4.364 1.00 78.25 183 LEU A CA 1
ATOM 1373 C C . LEU A 1 183 ? -2.765 15.759 3.045 1.00 78.25 183 LEU A C 1
ATOM 1375 O O . LEU A 1 183 ? -2.188 16.284 2.097 1.00 78.25 183 LEU A O 1
ATOM 1379 N N . ALA A 1 184 ? -4.040 15.360 3.005 1.00 73.75 184 ALA A N 1
ATOM 1380 C CA . ALA A 1 184 ? -4.898 15.454 1.824 1.00 73.75 184 ALA A CA 1
ATOM 1381 C C . ALA A 1 184 ? -4.951 16.893 1.290 1.00 73.75 184 ALA A C 1
ATOM 1383 O O . ALA A 1 184 ? -4.683 17.125 0.112 1.00 73.75 184 ALA A O 1
ATOM 1384 N N . ALA A 1 185 ? -5.169 17.864 2.185 1.00 85.50 185 ALA A N 1
ATOM 1385 C CA . ALA A 1 185 ? -5.153 19.285 1.848 1.00 85.50 185 ALA A CA 1
ATOM 1386 C C . ALA A 1 185 ? -3.796 19.739 1.282 1.00 85.50 185 ALA A C 1
ATOM 1388 O O . ALA A 1 185 ? -3.751 20.464 0.291 1.00 85.50 185 ALA A O 1
ATOM 1389 N N . ARG A 1 186 ? -2.683 19.280 1.872 1.00 83.81 186 ARG A N 1
ATOM 1390 C CA . ARG A 1 186 ? -1.326 19.645 1.433 1.00 83.81 186 ARG A CA 1
ATOM 1391 C C . ARG A 1 186 ? -0.984 19.121 0.037 1.00 83.81 186 ARG A C 1
ATOM 1393 O O . ARG A 1 186 ? -0.232 19.777 -0.675 1.00 83.81 186 ARG A O 1
ATOM 1400 N N . ILE A 1 187 ? -1.496 17.948 -0.334 1.00 78.12 187 ILE A N 1
ATOM 1401 C CA . ILE A 1 187 ? -1.198 17.301 -1.624 1.00 78.12 187 ILE A CA 1
ATOM 1402 C C . ILE A 1 187 ? -2.320 17.462 -2.662 1.00 78.12 187 ILE A C 1
ATOM 1404 O O . ILE A 1 187 ? -2.227 16.893 -3.744 1.00 78.12 187 ILE A O 1
ATOM 1408 N N . GLY A 1 188 ? -3.373 18.224 -2.348 1.00 82.19 188 GLY A N 1
ATOM 1409 C CA . GLY A 1 188 ? -4.476 18.499 -3.272 1.00 82.19 188 GLY A CA 1
ATOM 1410 C C . GLY A 1 188 ? -5.370 17.291 -3.573 1.00 82.19 188 GLY A C 1
ATOM 1411 O O . GLY A 1 188 ? -5.926 17.199 -4.664 1.00 82.19 188 GLY A O 1
ATOM 1412 N N . VAL A 1 189 ? -5.507 16.357 -2.628 1.00 77.19 189 VAL A N 1
ATOM 1413 C CA . VAL A 1 189 ? -6.374 15.172 -2.748 1.00 77.19 189 VAL A CA 1
ATOM 1414 C C . VAL A 1 189 ? -7.614 15.357 -1.870 1.00 77.19 189 VAL A C 1
ATOM 1416 O O . VAL A 1 189 ? -7.543 15.976 -0.811 1.00 77.19 189 VAL A O 1
ATOM 1419 N N . ALA A 1 190 ? -8.761 14.819 -2.296 1.00 79.12 190 ALA A N 1
ATOM 1420 C CA . ALA A 1 190 ? -9.982 14.834 -1.491 1.00 79.12 190 ALA A CA 1
ATOM 1421 C C . ALA A 1 190 ? -9.755 14.134 -0.139 1.00 79.12 190 ALA A C 1
ATOM 1423 O O . ALA A 1 190 ? -9.236 13.019 -0.086 1.00 79.12 190 ALA A O 1
ATOM 1424 N N . ASP A 1 191 ? -10.172 14.762 0.957 1.00 77.25 191 ASP A N 1
ATOM 1425 C CA . ASP A 1 191 ? -9.952 14.249 2.312 1.00 77.25 191 ASP A CA 1
ATOM 1426 C C . ASP A 1 191 ? -10.575 12.863 2.530 1.00 77.25 191 ASP A C 1
ATOM 1428 O O . ASP A 1 191 ? -9.939 11.986 3.114 1.00 77.25 191 ASP A O 1
ATOM 1432 N N . ALA A 1 192 ? -11.769 12.643 1.975 1.00 77.25 192 ALA A N 1
ATOM 1433 C CA . ALA A 1 192 ? -12.499 11.386 2.022 1.00 77.25 192 ALA A CA 1
ATOM 1434 C C . ALA A 1 192 ? -11.650 10.206 1.535 1.00 77.25 192 ALA A C 1
ATOM 1436 O O . ALA A 1 192 ? -11.774 9.115 2.078 1.00 77.25 192 ALA A O 1
ATOM 1437 N N . VAL A 1 193 ? -10.749 10.424 0.572 1.00 73.25 193 VAL A N 1
ATOM 1438 C CA . VAL A 1 193 ? -9.857 9.382 0.055 1.00 73.25 193 VAL A CA 1
ATOM 1439 C C . VAL A 1 193 ? -8.861 8.923 1.120 1.00 73.25 193 VAL A C 1
ATOM 1441 O O . VAL A 1 193 ? -8.777 7.730 1.404 1.00 73.25 193 VAL A O 1
ATOM 1444 N N . LEU A 1 194 ? -8.109 9.849 1.724 1.00 73.06 194 LEU A N 1
ATOM 1445 C CA . LEU A 1 194 ? -7.076 9.480 2.700 1.00 73.06 194 LEU A CA 1
ATOM 1446 C C . LEU A 1 194 ? -7.677 9.064 4.046 1.00 73.06 194 LEU A C 1
ATOM 1448 O O . LEU A 1 194 ? -7.143 8.181 4.715 1.00 73.06 194 LEU A O 1
ATOM 1452 N N . VAL A 1 195 ? -8.806 9.663 4.431 1.00 79.00 195 VAL A N 1
ATOM 1453 C CA . VAL A 1 195 ? -9.542 9.283 5.643 1.00 79.00 195 VAL A CA 1
ATOM 1454 C C . VAL A 1 195 ? -10.095 7.869 5.515 1.00 79.00 195 VAL A C 1
ATOM 1456 O O . VAL A 1 195 ? -9.900 7.068 6.424 1.00 79.00 195 VAL A O 1
ATOM 1459 N N . GLU A 1 196 ? -10.736 7.535 4.395 1.00 78.50 196 GLU A N 1
ATOM 1460 C CA . GLU A 1 196 ? -11.267 6.192 4.157 1.00 78.50 196 GLU A CA 1
ATOM 1461 C C . GLU A 1 196 ? -10.142 5.146 4.118 1.00 78.50 196 GLU A C 1
ATOM 1463 O O . GLU A 1 196 ? -10.257 4.098 4.758 1.00 78.50 196 GLU A O 1
ATOM 1468 N N . ALA A 1 197 ? -9.021 5.456 3.457 1.00 71.81 197 ALA A N 1
ATOM 1469 C CA . ALA A 1 197 ? -7.849 4.585 3.439 1.00 71.81 197 ALA A CA 1
ATOM 1470 C C . ALA A 1 197 ? -7.314 4.311 4.856 1.00 71.81 197 ALA A C 1
ATOM 1472 O O . ALA A 1 197 ? -7.055 3.160 5.201 1.00 71.81 197 ALA A O 1
ATOM 1473 N N . ALA A 1 198 ? -7.202 5.340 5.701 1.00 78.62 198 ALA A N 1
ATOM 1474 C CA . ALA A 1 198 ? -6.739 5.178 7.076 1.00 78.62 198 ALA A CA 1
ATOM 1475 C C . ALA A 1 198 ? -7.747 4.453 7.972 1.00 78.62 198 ALA A C 1
ATOM 1477 O O . ALA A 1 198 ? -7.349 3.611 8.772 1.00 78.62 198 ALA A O 1
ATOM 1478 N N . GLN A 1 199 ? -9.046 4.714 7.810 1.00 81.38 199 GLN A N 1
ATOM 1479 C CA . GLN A 1 199 ? -10.093 3.981 8.524 1.00 81.38 199 GLN A CA 1
ATOM 1480 C C . GLN A 1 199 ? -10.041 2.482 8.222 1.00 81.38 199 GLN A C 1
ATOM 1482 O O . GLN A 1 199 ? -10.225 1.665 9.119 1.00 81.38 199 GLN A O 1
ATOM 1487 N N . ARG A 1 200 ? -9.734 2.110 6.976 1.00 78.50 200 ARG A N 1
ATOM 1488 C CA . ARG A 1 200 ? -9.567 0.706 6.570 1.00 78.50 200 ARG A CA 1
ATOM 1489 C C . ARG A 1 200 ? -8.309 0.039 7.127 1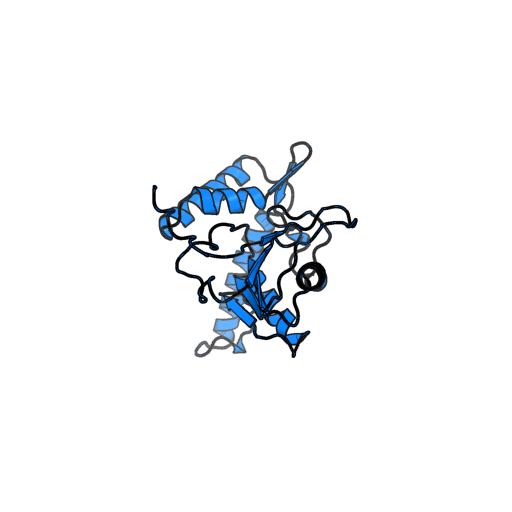.00 78.50 200 ARG A C 1
ATOM 1491 O O . ARG A 1 200 ? -8.231 -1.189 7.146 1.00 78.50 200 ARG A O 1
ATOM 1498 N N . SER A 1 201 ? -7.350 0.826 7.598 1.00 78.50 201 SER A N 1
ATOM 1499 C CA . SER A 1 201 ? -6.175 0.332 8.316 1.00 78.50 201 SER A CA 1
ATOM 1500 C C . SER A 1 201 ? -6.458 0.082 9.798 1.00 78.50 201 SER A C 1
ATOM 1502 O O . SER A 1 201 ? -5.555 -0.347 10.508 1.00 78.50 201 SER A O 1
ATOM 1504 N N . PHE A 1 202 ? -7.677 0.324 10.290 1.00 82.44 202 PHE A N 1
ATOM 1505 C CA . PHE A 1 202 ? -8.065 0.002 11.661 1.00 82.44 202 PHE A CA 1
ATOM 1506 C C . PHE A 1 202 ? -8.910 -1.271 11.725 1.00 82.44 202 PHE A C 1
ATOM 1508 O O . PHE A 1 202 ? -9.771 -1.511 10.881 1.00 82.44 202 PHE A O 1
ATOM 1515 N N . LEU A 1 203 ? -8.686 -2.076 12.763 1.00 83.81 203 LEU A N 1
ATOM 1516 C CA . LEU A 1 203 ? -9.615 -3.113 13.201 1.00 83.81 203 LEU A CA 1
ATOM 1517 C C . LEU A 1 203 ? -10.168 -2.721 14.565 1.00 83.81 203 LEU A C 1
ATOM 1519 O O . LEU A 1 203 ? -9.389 -2.584 15.507 1.00 83.81 203 LEU A O 1
ATOM 1523 N N . THR A 1 204 ? -11.489 -2.604 14.681 1.00 85.44 204 THR A N 1
ATOM 1524 C CA . THR A 1 204 ? -12.165 -2.422 15.969 1.00 85.44 204 THR A CA 1
ATOM 1525 C C . THR A 1 204 ? -12.895 -3.705 16.349 1.00 85.44 204 THR A C 1
ATOM 1527 O O . THR A 1 204 ? -13.827 -4.116 15.660 1.00 85.44 204 THR A O 1
ATOM 1530 N N . GLN A 1 205 ? -12.490 -4.334 17.451 1.00 81.94 205 GLN A N 1
ATOM 1531 C CA . GLN A 1 205 ? -13.097 -5.563 17.961 1.00 81.94 205 GLN A CA 1
ATOM 1532 C C . GLN A 1 205 ? -13.269 -5.464 19.476 1.00 81.94 205 GLN A C 1
ATOM 1534 O O . GLN A 1 205 ? -12.337 -5.111 20.186 1.00 81.94 205 GLN A O 1
ATOM 1539 N N . ALA A 1 206 ? -14.475 -5.757 19.972 1.00 81.94 206 ALA A N 1
ATOM 1540 C CA . ALA A 1 206 ? -14.807 -5.707 21.402 1.00 81.94 206 ALA A CA 1
ATOM 1541 C C . ALA A 1 206 ? -14.451 -4.374 22.111 1.00 81.94 206 ALA A C 1
ATOM 1543 O O . ALA A 1 206 ? -14.211 -4.356 23.312 1.00 81.94 206 ALA A O 1
ATOM 1544 N N . GLY A 1 207 ? -14.443 -3.257 21.373 1.00 80.69 207 GLY A N 1
ATOM 1545 C CA . GLY A 1 207 ? -14.093 -1.926 21.890 1.00 80.69 207 GLY A CA 1
ATOM 1546 C C . GLY A 1 207 ? -12.616 -1.544 21.736 1.00 80.69 207 GLY A C 1
ATOM 1547 O O . GLY A 1 207 ? -12.298 -0.360 21.832 1.00 80.69 207 GLY A O 1
ATOM 1548 N N . ASP A 1 208 ? -11.741 -2.493 21.401 1.00 85.19 208 ASP A N 1
ATOM 1549 C CA . ASP A 1 208 ? -10.326 -2.235 21.137 1.00 85.19 208 ASP A CA 1
ATOM 1550 C C . ASP A 1 208 ? -10.101 -1.931 19.658 1.00 85.19 208 ASP A C 1
ATOM 1552 O O . ASP A 1 208 ? -10.528 -2.687 18.785 1.00 85.19 208 ASP A O 1
ATOM 1556 N N . THR A 1 209 ? -9.410 -0.827 19.365 1.00 89.06 209 THR A N 1
ATOM 1557 C CA . THR A 1 209 ? -9.027 -0.453 17.996 1.00 89.06 209 THR A CA 1
ATOM 1558 C C . THR A 1 209 ? -7.536 -0.661 17.798 1.00 89.06 209 THR A C 1
ATOM 1560 O O . THR A 1 209 ? -6.752 -0.108 18.551 1.00 89.06 209 THR A O 1
ATOM 1563 N N . ARG A 1 210 ? -7.114 -1.411 16.782 1.00 87.38 210 ARG A N 1
ATOM 1564 C CA . ARG A 1 210 ? -5.694 -1.624 16.444 1.00 87.38 210 ARG A CA 1
ATOM 1565 C C . ARG A 1 210 ? -5.414 -1.273 14.989 1.00 87.38 210 ARG A C 1
ATOM 1567 O O . ARG A 1 210 ? -6.327 -1.305 14.167 1.00 87.38 210 ARG A O 1
ATOM 1574 N N . ILE A 1 211 ? -4.158 -0.968 14.665 1.00 84.38 211 ILE A N 1
ATOM 1575 C CA . ILE A 1 211 ? -3.725 -0.795 13.273 1.00 84.38 211 ILE A CA 1
ATOM 1576 C C . ILE A 1 211 ? -3.462 -2.151 12.601 1.00 84.38 211 ILE A C 1
ATOM 1578 O O . ILE A 1 211 ? -3.037 -3.106 13.255 1.00 84.38 211 ILE A O 1
ATOM 1582 N N . ARG A 1 212 ? -3.710 -2.217 11.294 1.00 82.44 212 ARG A N 1
ATOM 1583 C CA . ARG A 1 212 ? -3.503 -3.371 10.424 1.00 82.44 212 ARG A CA 1
ATOM 1584 C C . ARG A 1 212 ? -2.504 -3.001 9.311 1.00 82.44 212 ARG A C 1
ATOM 1586 O O . ARG A 1 212 ? -2.645 -1.919 8.732 1.00 82.44 212 ARG A O 1
ATOM 1593 N N . PRO A 1 213 ? -1.527 -3.870 8.997 1.00 76.12 213 PRO A N 1
ATOM 1594 C CA . PRO A 1 213 ? -1.097 -5.027 9.786 1.00 76.12 213 PRO A CA 1
ATOM 1595 C C . PRO A 1 213 ? -0.571 -4.601 11.162 1.00 76.12 213 PRO A C 1
ATOM 1597 O O . PRO A 1 213 ? -0.160 -3.456 11.359 1.00 76.12 213 PRO A O 1
ATOM 1600 N N . GLU A 1 214 ? -0.564 -5.527 12.123 1.00 77.06 214 GLU A N 1
ATOM 1601 C CA . GLU A 1 214 ? 0.024 -5.238 13.430 1.00 77.06 214 GLU A CA 1
ATOM 1602 C C . GLU A 1 214 ? 1.508 -4.884 13.282 1.00 77.06 214 GLU A C 1
ATOM 1604 O O . GLU A 1 214 ? 2.285 -5.618 12.668 1.00 77.06 214 GLU A O 1
ATOM 1609 N N . VAL A 1 215 ? 1.927 -3.788 13.918 1.00 72.69 215 VAL A N 1
ATOM 1610 C CA . VAL A 1 215 ? 3.310 -3.287 13.850 1.00 72.69 215 VAL A CA 1
ATOM 1611 C C . VAL A 1 215 ? 4.334 -4.341 14.273 1.00 72.69 215 VAL A C 1
ATOM 1613 O O . VAL A 1 215 ? 5.406 -4.424 13.686 1.00 72.69 215 VAL A O 1
ATOM 1616 N N . ARG A 1 216 ? 4.003 -5.196 15.250 1.00 66.50 216 ARG A N 1
ATOM 1617 C CA . ARG A 1 216 ? 4.893 -6.284 15.700 1.00 66.50 216 ARG A CA 1
ATOM 1618 C C . ARG A 1 216 ? 5.167 -7.338 14.618 1.00 66.50 216 ARG A C 1
ATOM 1620 O O . ARG A 1 216 ? 6.129 -8.094 14.755 1.00 66.50 216 ARG A O 1
ATOM 1627 N N . GLY A 1 217 ? 4.320 -7.415 13.592 1.00 59.03 217 GLY A N 1
ATOM 1628 C CA . GLY A 1 217 ? 4.495 -8.285 12.431 1.00 59.03 217 GLY A CA 1
ATOM 1629 C C . GLY A 1 217 ? 5.284 -7.639 11.290 1.00 59.03 217 GLY A C 1
ATOM 1630 O O . GLY A 1 217 ? 5.843 -8.358 10.470 1.00 59.03 217 GLY A O 1
ATOM 1631 N N . LEU A 1 218 ? 5.379 -6.305 11.229 1.00 61.19 218 LEU A N 1
ATOM 1632 C CA . LEU A 1 218 ? 6.093 -5.609 10.157 1.00 61.19 218 LEU A CA 1
ATOM 1633 C C . LEU A 1 218 ? 7.603 -5.899 10.233 1.00 61.19 218 LEU A C 1
ATOM 1635 O O . LEU A 1 218 ? 8.277 -5.487 11.174 1.00 61.19 218 LEU A O 1
ATOM 1639 N N . GLY A 1 219 ? 8.140 -6.585 9.219 1.00 51.59 219 GLY A N 1
ATOM 1640 C CA . GLY A 1 219 ? 9.579 -6.839 9.078 1.00 51.59 219 GLY A CA 1
ATOM 1641 C C . GLY A 1 219 ? 10.059 -8.245 9.456 1.00 51.59 219 GLY A C 1
ATOM 1642 O O . GLY A 1 219 ? 11.273 -8.457 9.462 1.00 51.59 219 GLY A O 1
ATOM 1643 N N . LYS A 1 220 ? 9.145 -9.180 9.743 1.00 46.06 220 LYS A N 1
ATOM 1644 C CA . LYS A 1 220 ? 9.443 -10.619 9.803 1.00 46.06 220 LYS A CA 1
ATOM 1645 C C . LYS A 1 220 ? 9.253 -11.295 8.447 1.00 46.06 220 LYS A C 1
ATOM 1647 O O . LYS A 1 220 ? 8.362 -10.865 7.678 1.00 46.06 220 LYS A O 1
#

Secondary structure (DSSP, 8-state):
--PPPP-------EEE---SS-------------EEEEEESS--GGGTTSTT-SS-TTTSEEEEEEPTTSTTSPP----HHHHHHHHHHHHHHTT-SS-EEEEETHHHHHHHHHHHH-TTSS-EEEES---S--GGGSTTS-HHHHHHHHHHHHHHHHHHHHTTSSPBPHHHHHHHHHHHHHHHHHHT--HHHHHHHHHHTEEEETTEEEESS-GGGTT-

Sequence (220 aa):
MVPSPPLCLTTRQTSLWIPTEYSSPYTTSAARVQASSFCTAWGARSWIGSSSLPFSPGDHHVVAFDLRCHGRSGDGPWSWADALGDVGVVAEHLQLVNPAIAGHSLGGMLAVMWGGDHPDSRGVVNLDGHGRKRPDQYVGLDPMDARQRQEQIDAVVQQSLNSLVGPLKAAQVDALLAQQRALAARIGVADAVLVEAAQRSFLTQAGDTRIRPEVRGLGK

pLDDT: mean 70.25, std 23.33, range [21.17, 94.62]

Foldseek 3Di:
DDDDDDPDPAADEDEDAAAQDPDDDDDDDDDDFAAAEEEEDFAFPPPPPDPPPPDGRVVHRYYYYYFAQFHRHHHDFDDLVRRLVVVVVVCVNVVHDQHQQEYEASSLVSQVVNCVVCVSHPYGHRHHHDDPDDLVVPPPDDSVRSVVVSVVVVVVVVVVLVQQAWFDDPVRLVVVLVVLQVVCVVVVHDSCRSSSRQVRQWDADPNTIHGTPHSVSPPD

Radius of gyration: 19.88 Å; chains: 1; bounding box: 67×41×58 Å